Protein AF-A0A358XRI9-F1 (afdb_monomer)

Mean predicted aligned error: 10.98 Å

Radius of gyration: 22.02 Å; Cα contacts (8 Å, |Δi|>4): 178; chains: 1; bounding box: 51×22×68 Å

Nearest PDB structures (foldseek):
  7si6-assembly1_A  TM=4.994E-01  e=3.245E-07  Xenopus tropicalis
  7si3-assembly1_A  TM=4.977E-01  e=1.610E-06  Xenopus tropicalis
  6a71-assembly1_B  TM=9.413E-01  e=2.439E-03  Homo sapiens
  2qif-assembly1_A  TM=9.253E-01  e=1.611E-02  unclassified
  1cpz-assembly1_A  TM=9.318E-01  e=4.025E-02  Enterococcus hirae

Secondary structure (DSSP, 8-state):
---HHHHHHHHHHHHTSTTEEEEEEETTTTEEEEEE-TTT--HHHHHHHHHTTT-------HHHHHHHHHHHHHHHHHHHHHHHHHHHHHHHHHHHHHHH-TTSTTHHHHHHHHHHHIIIIITHHHHHHHHHHHHTT---HHHHHHHHHHHHHHHHHHHHH-HHHHHTTT------TT-

pLDDT: mean 84.56, std 8.66, range [55.12, 94.88]

Sequence (179 aa):
MTCASCAGSAESIVKYQPGVVNASVNFATGNLTVEYLPNMTDASTLQKAVQGVGYDLLIEDATKQQETLEAIHENKFRTLKNKTIWAIILSLPVVIIGMFFMDMPYADPIMWLFSTPVVIWLGRDFFVNAWKQAKHRSANMDTLVALSTGIAYLFSVFNMLFADFWHQRGLHAHVYFEA

Solvent-accessible surface area (backbone atoms only — not comparable to full-atom values): 9957 Å² total; per-residue (Å²): 120,93,46,70,67,57,34,54,48,55,26,50,58,52,46,72,37,72,43,40,78,46,49,47,54,42,64,91,80,54,47,74,51,72,44,62,41,77,92,65,39,51,73,72,57,53,34,50,58,44,42,65,59,71,44,88,68,86,90,64,60,78,76,59,41,54,61,51,48,53,55,50,50,52,52,51,49,53,53,50,52,53,49,52,53,52,41,51,65,41,45,49,60,31,44,50,36,66,74,76,38,70,89,43,90,66,40,65,66,52,30,50,63,41,35,49,53,41,54,62,61,70,37,35,67,32,46,55,47,22,51,36,27,52,77,70,76,46,83,54,70,40,35,52,52,36,50,54,46,47,50,37,43,53,49,19,53,47,22,70,77,44,34,65,70,32,47,78,71,78,38,83,53,70,67,39,60,69,103

Foldseek 3Di:
DPDPVLQVVLQVQLCPDPFWPHWHADPVVRDIDTDGDPVTDDPVRSQVSSVLLPDGDDDDDPVVCVVVVVVVVVVVVVVLVVLVVLLCVLLVVLVCCVPPVVPPPCNLVSLLVSLVCNCVPSLVVLVVNLVSQVVVVHDDPSVVVNVVLVVLSVLQVCCVVPVVVQVVVVHGSDHRSND

Structure (mmCIF, N/CA/C/O backbone):
data_AF-A0A358XRI9-F1
#
_entry.id   AF-A0A358XRI9-F1
#
loop_
_atom_site.group_PDB
_atom_site.id
_atom_site.type_symbol
_atom_site.label_atom_id
_atom_site.label_alt_id
_atom_site.label_comp_id
_atom_site.label_asym_id
_atom_site.label_entity_id
_atom_site.label_seq_id
_atom_site.pdbx_PDB_ins_code
_atom_site.Cartn_x
_atom_site.Cartn_y
_atom_site.Cartn_z
_atom_site.occupancy
_atom_site.B_iso_or_equiv
_atom_site.auth_seq_id
_atom_site.auth_comp_id
_atom_site.auth_asym_id
_atom_site.auth_atom_id
_atom_site.pdbx_PDB_model_num
ATOM 1 N N . MET A 1 1 ? -6.836 5.568 17.183 1.00 61.91 1 MET A N 1
ATOM 2 C CA . MET A 1 1 ? -7.545 6.027 15.964 1.00 61.91 1 MET A CA 1
ATOM 3 C C . MET A 1 1 ? -6.791 7.210 15.370 1.00 61.91 1 MET A C 1
ATOM 5 O O . MET A 1 1 ? -6.233 7.968 16.143 1.00 61.91 1 MET A O 1
ATOM 9 N N . THR A 1 2 ? -6.711 7.348 14.043 1.00 61.72 2 THR A N 1
ATOM 10 C CA . THR A 1 2 ? -5.805 8.315 13.373 1.00 61.72 2 THR A CA 1
ATOM 11 C C . THR A 1 2 ? -6.506 9.447 12.614 1.00 61.72 2 THR A C 1
ATOM 13 O O . THR A 1 2 ? -5.837 10.371 12.168 1.00 61.72 2 THR A O 1
ATOM 16 N N . CYS A 1 3 ? -7.835 9.418 12.459 1.00 69.50 3 CYS A N 1
ATOM 17 C CA . CYS A 1 3 ? -8.584 10.468 11.758 1.00 69.50 3 CYS A CA 1
ATOM 18 C C . CYS A 1 3 ? -10.005 10.628 12.322 1.00 69.50 3 CYS A C 1
ATOM 20 O O . CYS A 1 3 ? -10.604 9.648 12.772 1.00 69.50 3 CYS A O 1
ATOM 22 N N . ALA A 1 4 ? -10.563 11.842 12.261 1.00 69.50 4 ALA A N 1
ATOM 23 C CA . ALA A 1 4 ? -11.928 12.126 12.709 1.00 69.50 4 ALA A CA 1
ATOM 24 C C . ALA A 1 4 ? -12.978 11.337 11.901 1.00 69.50 4 ALA A C 1
ATOM 26 O O . ALA A 1 4 ? -13.974 10.875 12.451 1.00 69.50 4 ALA A O 1
ATOM 27 N N . SER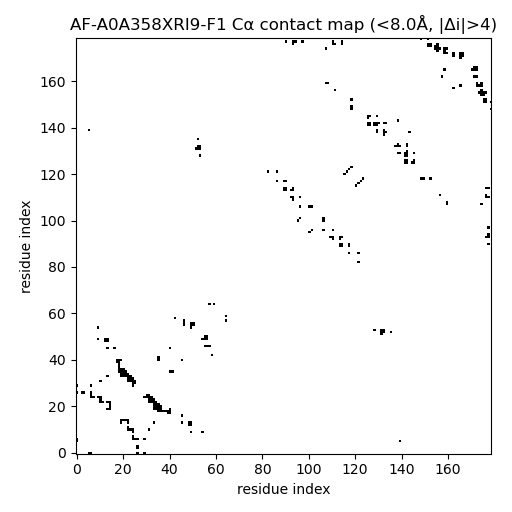 A 1 5 ? -12.718 11.093 10.611 1.00 71.38 5 SER A N 1
ATOM 28 C CA . SER A 1 5 ? -13.568 10.242 9.770 1.00 71.38 5 SER A CA 1
ATOM 29 C C . SER A 1 5 ? -13.510 8.765 10.177 1.00 71.38 5 SER A C 1
ATOM 31 O O . SER A 1 5 ? -14.528 8.075 10.140 1.00 71.38 5 SER A O 1
ATOM 33 N N . CYS A 1 6 ? -12.348 8.280 10.632 1.00 74.81 6 CYS A N 1
ATOM 34 C CA . CYS A 1 6 ? -12.198 6.933 11.188 1.00 74.81 6 CYS A CA 1
ATOM 35 C C . CYS A 1 6 ? -12.998 6.774 12.489 1.00 74.81 6 CYS A C 1
ATOM 37 O O . CYS A 1 6 ? -13.641 5.748 12.688 1.00 74.81 6 CYS A O 1
ATOM 39 N N . ALA A 1 7 ? -12.990 7.801 13.346 1.00 78.56 7 ALA A N 1
ATOM 40 C CA . ALA A 1 7 ? -13.789 7.833 14.569 1.00 78.56 7 ALA A CA 1
ATOM 41 C C . ALA A 1 7 ? -15.295 7.798 14.273 1.00 78.56 7 ALA A C 1
ATOM 43 O O . ALA A 1 7 ? -15.999 6.943 14.805 1.00 78.56 7 ALA A O 1
ATOM 44 N N . GLY A 1 8 ? -15.771 8.646 13.357 1.00 81.88 8 GLY A N 1
ATOM 45 C CA . GLY A 1 8 ? -17.179 8.635 12.944 1.00 81.88 8 GLY A CA 1
ATOM 46 C C . GLY A 1 8 ? -17.604 7.320 12.280 1.00 81.88 8 GLY A C 1
ATOM 47 O O . GLY A 1 8 ? -18.732 6.859 12.469 1.00 81.88 8 GLY A O 1
ATOM 48 N N . SER A 1 9 ? -16.692 6.670 11.548 1.00 81.00 9 SER A N 1
ATOM 49 C CA . SER A 1 9 ? -16.936 5.344 10.968 1.00 81.00 9 SER A CA 1
ATOM 50 C C . SER A 1 9 ? -17.129 4.295 12.064 1.00 81.00 9 SER A C 1
ATOM 52 O O . SER A 1 9 ? -18.135 3.588 12.050 1.00 81.00 9 SER A O 1
ATOM 54 N N . ALA A 1 10 ? -16.210 4.232 13.037 1.00 83.00 10 ALA A N 1
ATOM 55 C CA . ALA A 1 10 ? -16.286 3.308 14.169 1.00 83.00 10 ALA A CA 1
ATOM 56 C C . ALA A 1 10 ? -17.571 3.497 14.995 1.00 83.00 10 ALA A C 1
ATOM 58 O O . ALA A 1 10 ? -18.236 2.513 15.317 1.00 83.00 10 ALA A O 1
ATOM 59 N N . GLU A 1 11 ? -17.957 4.747 15.272 1.00 87.50 11 GLU A N 1
ATOM 60 C CA . GLU A 1 11 ? -19.208 5.073 15.967 1.00 87.50 11 GLU A CA 1
ATOM 61 C C . GLU A 1 11 ? -20.430 4.553 15.205 1.00 87.50 11 GLU A C 1
A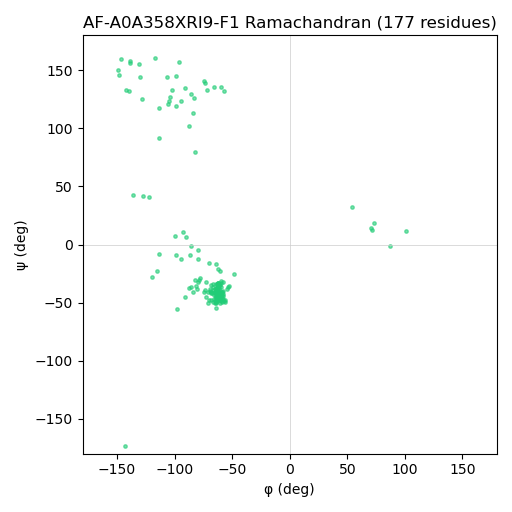TOM 63 O O . GLU A 1 11 ? -21.280 3.865 15.770 1.00 87.50 11 GLU A O 1
ATOM 68 N N . SER A 1 12 ? -20.489 4.828 13.900 1.00 86.12 12 SER A N 1
ATOM 69 C CA . SER A 1 12 ? -21.623 4.444 13.058 1.00 86.12 12 SER A CA 1
ATOM 70 C C . SER A 1 12 ? -21.815 2.927 13.029 1.00 86.12 12 SER A C 1
ATOM 72 O O . SER A 1 12 ? -22.929 2.447 13.208 1.00 86.12 12 SER A O 1
ATOM 74 N N . ILE A 1 13 ? -20.738 2.155 12.860 1.00 85.50 13 ILE A N 1
ATOM 75 C CA . ILE A 1 13 ? -20.792 0.683 12.790 1.00 85.50 13 ILE A CA 1
ATOM 76 C C . ILE A 1 13 ? -21.407 0.086 14.051 1.00 85.50 13 ILE A C 1
ATOM 78 O O . ILE A 1 13 ? -22.239 -0.816 13.980 1.00 85.50 13 ILE A O 1
ATOM 82 N N . VAL A 1 14 ? -20.982 0.595 15.203 1.00 87.62 14 VAL A N 1
ATOM 83 C CA . VAL A 1 14 ? -21.437 0.116 16.504 1.00 87.62 14 VAL A CA 1
ATOM 84 C C . VAL A 1 14 ? -22.882 0.536 16.733 1.00 87.62 14 VAL A C 1
ATOM 86 O O . VAL A 1 14 ? -23.690 -0.279 17.157 1.00 87.62 14 VAL A O 1
ATOM 89 N N . LYS A 1 15 ? -23.244 1.765 16.357 1.00 88.69 15 LYS A N 1
ATOM 90 C CA . LYS A 1 15 ? -24.616 2.273 16.453 1.00 88.69 15 LYS A CA 1
ATOM 91 C C . LYS A 1 15 ? -25.630 1.449 15.650 1.00 88.69 15 LYS A C 1
ATOM 93 O O . LYS A 1 15 ? -26.780 1.351 16.059 1.00 88.69 15 LYS A O 1
ATOM 98 N N . TYR A 1 16 ? -25.217 0.855 14.529 1.00 87.62 16 TYR A N 1
ATOM 99 C CA . TYR A 1 16 ? -26.079 -0.001 13.704 1.00 87.62 16 TYR A CA 1
ATOM 100 C C . TYR A 1 16 ? -26.127 -1.472 14.156 1.00 87.62 16 TYR A C 1
ATOM 102 O O . TYR A 1 16 ? -26.843 -2.261 13.536 1.00 87.62 16 TYR A O 1
ATOM 110 N N . GLN A 1 17 ? -25.403 -1.872 15.209 1.00 87.62 17 GLN A N 1
ATOM 111 C CA . GLN A 1 17 ? -25.506 -3.237 15.729 1.00 87.62 17 GLN A CA 1
ATOM 112 C C . GLN A 1 17 ? -26.810 -3.457 16.513 1.00 87.62 17 GLN A C 1
ATOM 114 O O . GLN A 1 17 ? -27.226 -2.584 17.282 1.00 87.62 17 GLN A O 1
ATOM 119 N N . PRO A 1 18 ? -27.458 -4.633 16.378 1.00 84.56 18 PRO A N 1
ATOM 120 C CA . PRO A 1 18 ? -28.646 -4.963 17.148 1.00 84.56 18 PRO A CA 1
ATOM 121 C C . PRO A 1 18 ? -28.364 -4.879 18.648 1.00 84.56 18 PRO A C 1
ATOM 123 O O . PRO A 1 18 ? -27.373 -5.418 19.138 1.00 84.56 18 PRO A O 1
ATOM 126 N N . GLY A 1 19 ? -29.254 -4.206 19.373 1.00 86.00 19 GLY A N 1
ATOM 127 C CA . GLY A 1 19 ? -29.154 -4.043 20.820 1.00 86.00 19 GLY A CA 1
ATOM 128 C C . GLY A 1 19 ? -28.320 -2.854 21.294 1.00 86.00 19 GLY A C 1
ATOM 129 O O . GLY A 1 19 ? -28.269 -2.642 22.501 1.00 86.00 19 GLY A O 1
ATOM 130 N N . VAL A 1 20 ? -27.722 -2.054 20.406 1.00 90.56 20 VAL A N 1
ATOM 131 C CA . VAL A 1 20 ? -27.053 -0.800 20.790 1.00 90.56 20 VAL A CA 1
ATOM 132 C C . VAL A 1 20 ? -28.078 0.331 20.910 1.00 90.56 20 VAL A C 1
ATOM 134 O O . VAL A 1 20 ? -28.853 0.584 19.992 1.00 90.56 20 VAL A O 1
ATOM 137 N N . VAL A 1 21 ? -28.091 1.000 22.064 1.00 87.62 21 VAL A N 1
ATOM 138 C CA . VAL A 1 21 ? -28.966 2.144 22.373 1.00 87.62 21 VAL A CA 1
ATOM 139 C C . VAL A 1 21 ? -28.271 3.446 22.000 1.00 87.62 21 VAL A C 1
ATOM 141 O O . VAL A 1 21 ? -28.864 4.320 21.368 1.00 87.62 21 VAL A O 1
ATOM 144 N N . ASN A 1 22 ? -26.995 3.561 22.364 1.00 88.00 22 ASN A N 1
ATOM 145 C CA . ASN A 1 22 ? -26.184 4.729 22.077 1.00 88.00 22 ASN A CA 1
ATOM 146 C C . ASN A 1 22 ? -24.720 4.326 21.879 1.00 88.00 22 ASN A C 1
ATOM 148 O O . ASN A 1 22 ? -24.223 3.404 22.521 1.00 88.00 22 ASN A O 1
ATOM 152 N N . ALA A 1 23 ? -24.021 5.025 20.995 1.00 89.44 23 ALA A N 1
ATOM 153 C CA . ALA A 1 23 ? -22.592 4.857 20.779 1.00 89.44 23 ALA A CA 1
ATOM 154 C C . ALA A 1 23 ? -21.991 6.234 20.512 1.00 89.44 23 ALA A C 1
ATOM 156 O O . ALA A 1 23 ? -22.544 6.995 19.722 1.00 89.44 23 ALA A O 1
ATOM 157 N N . SER A 1 24 ? -20.883 6.549 21.176 1.00 86.31 24 SER A N 1
ATOM 158 C CA . SER A 1 24 ? -20.170 7.815 21.019 1.00 86.31 24 SER A CA 1
ATOM 159 C C . SER A 1 24 ? -18.671 7.565 21.018 1.00 86.31 24 SER A C 1
ATOM 161 O O . SER A 1 24 ? -18.152 6.848 21.879 1.00 86.31 24 SER A O 1
ATOM 163 N N . VAL A 1 25 ? -17.971 8.148 20.046 1.00 86.12 25 VAL A N 1
ATOM 164 C CA . VAL A 1 25 ? -16.511 8.099 19.979 1.00 86.12 25 VAL A CA 1
ATOM 165 C C . VAL A 1 25 ? -15.919 9.438 20.385 1.00 86.12 25 VAL A C 1
ATOM 167 O O . VAL A 1 25 ? -16.139 10.465 19.746 1.00 86.12 25 VAL A O 1
ATOM 170 N N . ASN A 1 26 ? -15.045 9.412 21.386 1.00 83.31 26 ASN A N 1
ATOM 171 C CA . ASN A 1 26 ? -14.156 10.527 21.655 1.00 83.31 26 ASN A CA 1
ATOM 172 C C . ASN A 1 26 ? -12.878 10.371 20.820 1.00 83.31 26 ASN A C 1
ATOM 174 O O . ASN A 1 26 ? -11.980 9.597 21.154 1.00 83.31 26 ASN A O 1
ATOM 178 N N . PHE A 1 27 ? -12.789 11.125 19.722 1.00 78.12 27 PHE A N 1
ATOM 179 C CA . PHE A 1 27 ? -11.622 11.100 18.838 1.00 78.12 27 PHE A CA 1
ATOM 180 C C . PHE A 1 27 ? -10.321 11.511 19.548 1.00 78.12 27 PHE A C 1
ATOM 182 O O . PHE A 1 27 ? -9.273 10.943 19.249 1.00 78.12 27 PHE A O 1
ATOM 189 N N . ALA A 1 28 ? -10.385 12.455 20.493 1.00 75.44 28 ALA A N 1
ATOM 190 C CA . ALA A 1 28 ? -9.202 12.974 21.177 1.00 75.44 28 ALA A CA 1
ATOM 191 C C . ALA A 1 28 ? -8.570 11.937 22.114 1.00 75.44 28 ALA A C 1
ATOM 193 O O . ALA A 1 28 ? -7.349 11.842 22.184 1.00 75.44 28 ALA A O 1
ATOM 194 N N . THR A 1 29 ? -9.390 11.143 22.807 1.00 74.75 29 THR A N 1
ATOM 195 C CA . THR A 1 29 ? -8.904 10.085 23.709 1.00 74.75 29 THR A CA 1
ATOM 196 C C . THR A 1 29 ? -8.832 8.713 23.045 1.00 74.75 29 THR A C 1
ATOM 198 O O . THR A 1 29 ? -8.233 7.798 23.595 1.00 74.75 29 THR A O 1
ATOM 201 N N . GLY A 1 30 ? -9.423 8.550 21.858 1.00 75.81 30 GLY A N 1
ATOM 202 C CA . GLY A 1 30 ? -9.518 7.258 21.182 1.00 75.81 30 GLY A CA 1
ATOM 203 C C . GLY A 1 30 ? -10.502 6.285 21.839 1.00 75.81 30 GLY A C 1
ATOM 204 O O . GLY A 1 30 ? -10.506 5.114 21.465 1.00 75.81 30 GLY A O 1
ATOM 205 N N . ASN A 1 31 ? -11.337 6.757 22.770 1.00 82.31 31 ASN A N 1
ATOM 206 C CA . ASN A 1 31 ? -12.283 5.926 23.511 1.00 82.31 31 ASN A CA 1
ATOM 207 C C . ASN A 1 31 ? -13.641 5.865 22.806 1.00 82.31 31 ASN A C 1
ATOM 209 O O . ASN A 1 31 ? -14.192 6.890 22.403 1.00 82.31 31 ASN A O 1
ATOM 213 N N . LEU A 1 32 ? -14.192 4.656 22.702 1.00 84.62 32 LEU A N 1
ATOM 214 C CA . LEU A 1 32 ? -15.557 4.394 22.254 1.00 84.62 32 LEU A CA 1
ATOM 215 C C . LEU A 1 32 ? -16.400 4.018 23.478 1.00 84.62 32 LEU A C 1
ATOM 217 O O . LEU A 1 32 ? -16.112 3.025 24.145 1.00 84.62 32 LEU A O 1
ATOM 221 N N . THR A 1 33 ? -17.452 4.784 23.749 1.00 86.62 33 THR A N 1
ATOM 222 C CA . THR A 1 33 ? -18.437 4.481 24.792 1.00 86.62 33 THR A CA 1
ATOM 223 C C . THR A 1 33 ? -19.705 3.952 24.137 1.00 86.62 33 THR A C 1
ATOM 225 O O . THR A 1 33 ? -20.248 4.591 23.236 1.00 86.62 33 THR A O 1
ATOM 228 N N . VAL A 1 34 ? -20.167 2.780 24.579 1.00 87.81 34 VAL A N 1
ATOM 229 C CA . VAL A 1 34 ? -21.335 2.099 24.007 1.00 87.81 34 VAL A CA 1
ATOM 230 C C . VAL A 1 34 ? -22.312 1.738 25.111 1.00 87.81 34 VAL A C 1
ATOM 232 O O . VAL A 1 34 ? -21.956 1.041 26.058 1.00 87.81 34 VAL A O 1
ATOM 235 N N . GLU A 1 35 ? -23.553 2.173 24.950 1.00 87.12 35 GLU A N 1
ATOM 236 C CA . GLU A 1 35 ? -24.692 1.728 25.740 1.00 87.12 35 GLU A CA 1
ATOM 237 C C . GLU A 1 35 ? -25.446 0.674 24.937 1.00 87.12 35 GLU A C 1
ATOM 239 O O . GLU A 1 35 ? -25.924 0.938 23.830 1.00 87.12 35 GLU A O 1
ATOM 244 N N . TYR A 1 36 ? -25.545 -0.534 25.481 1.00 88.81 36 TYR A N 1
ATOM 245 C CA . TYR A 1 36 ? -26.192 -1.653 24.814 1.00 88.81 36 TYR A CA 1
ATOM 246 C C . TYR A 1 36 ? -27.038 -2.475 25.782 1.00 88.81 36 TYR A C 1
ATOM 248 O O . TYR A 1 36 ? -26.829 -2.471 26.994 1.00 88.81 36 TYR A O 1
ATOM 256 N N . LEU A 1 37 ? -28.017 -3.183 25.227 1.00 88.12 37 LEU A N 1
ATOM 257 C CA . LEU A 1 37 ? -28.894 -4.085 25.952 1.00 88.12 37 LEU A CA 1
ATOM 258 C C . LEU A 1 37 ? -28.204 -5.454 26.089 1.00 88.12 37 LEU A C 1
ATOM 260 O O . LEU A 1 37 ? -28.055 -6.149 25.077 1.00 88.12 37 LEU A O 1
ATOM 264 N N . PRO A 1 38 ? -27.835 -5.888 27.310 1.00 83.00 38 PRO A N 1
ATOM 265 C CA . PRO A 1 38 ? -27.067 -7.120 27.528 1.00 83.00 38 PRO A CA 1
ATOM 266 C C . PRO A 1 38 ? -27.817 -8.397 27.110 1.00 83.00 38 PRO A C 1
ATOM 268 O O . PRO A 1 38 ? -27.208 -9.438 26.900 1.00 83.00 38 PRO A O 1
ATOM 271 N N . ASN A 1 39 ? -29.141 -8.319 26.937 1.00 83.75 39 ASN A N 1
ATOM 272 C CA . ASN A 1 39 ? -29.965 -9.434 26.460 1.00 83.75 39 ASN A CA 1
ATOM 273 C C . ASN A 1 39 ? -29.919 -9.629 24.931 1.00 83.75 39 ASN A C 1
ATOM 275 O O . ASN A 1 39 ? -30.417 -10.639 24.444 1.00 83.75 39 ASN A O 1
ATOM 279 N N . MET A 1 40 ? -29.385 -8.665 24.169 1.00 81.38 40 MET A N 1
ATOM 280 C CA . MET A 1 40 ? -29.341 -8.709 22.698 1.00 81.38 40 MET A CA 1
ATOM 281 C C . MET A 1 40 ? -27.927 -8.671 22.116 1.00 81.38 40 MET A C 1
ATOM 283 O O . MET A 1 40 ? -27.721 -9.186 21.020 1.00 81.38 40 MET A O 1
ATOM 287 N N . THR A 1 41 ? -26.961 -8.070 22.812 1.00 83.94 41 THR A N 1
ATOM 288 C CA . THR A 1 41 ? -25.574 -7.990 22.346 1.00 83.94 41 THR A CA 1
ATOM 289 C C . THR A 1 41 ? -24.608 -8.035 23.523 1.00 83.94 41 THR A C 1
ATOM 291 O O . THR A 1 41 ? -24.985 -7.749 24.658 1.00 83.94 41 THR A O 1
ATOM 294 N N . ASP A 1 42 ? -23.360 -8.384 23.233 1.00 84.88 42 ASP A N 1
ATOM 295 C CA . ASP A 1 42 ? -22.275 -8.467 24.208 1.00 84.88 42 ASP A CA 1
ATOM 296 C C . ASP A 1 42 ? -21.038 -7.711 23.698 1.00 84.88 42 ASP A C 1
ATOM 298 O O . ASP A 1 42 ? -20.836 -7.562 22.486 1.00 84.88 42 ASP A O 1
ATOM 302 N N . ALA A 1 43 ? -20.179 -7.268 24.618 1.00 83.31 43 ALA A N 1
ATOM 303 C CA . ALA A 1 43 ? -18.948 -6.542 24.325 1.00 83.31 43 ALA A CA 1
ATOM 304 C C . ALA A 1 43 ? -18.048 -7.298 23.327 1.00 83.31 43 ALA A C 1
ATOM 306 O O . ALA A 1 43 ? -17.466 -6.690 22.427 1.00 83.31 43 ALA A O 1
ATOM 307 N N . SER A 1 44 ? -18.006 -8.632 23.408 1.00 82.19 44 SER A N 1
ATOM 308 C CA . SER A 1 44 ? -17.262 -9.484 22.468 1.00 82.19 44 SER A CA 1
ATOM 309 C C . SER A 1 44 ? -17.801 -9.421 21.027 1.00 82.19 44 SER A C 1
ATOM 311 O O . SER A 1 44 ? -17.042 -9.489 20.056 1.00 82.19 44 SER A O 1
ATOM 313 N N . THR A 1 45 ? -19.115 -9.253 20.864 1.00 84.56 45 THR A N 1
ATOM 314 C CA . THR A 1 45 ? -19.777 -9.156 19.553 1.00 84.56 45 THR A CA 1
ATOM 315 C C . THR A 1 45 ? -19.508 -7.796 18.920 1.00 84.56 45 THR A C 1
ATOM 317 O O . THR A 1 45 ? -19.185 -7.708 17.733 1.00 84.56 45 THR A O 1
ATOM 320 N N . LEU A 1 46 ? -19.544 -6.740 19.735 1.00 84.75 46 LEU A N 1
ATOM 321 C CA . LEU A 1 46 ? -19.192 -5.384 19.321 1.00 84.75 46 LEU A CA 1
ATOM 322 C C . LEU A 1 46 ? -17.711 -5.280 18.929 1.00 84.75 46 LEU A C 1
ATOM 324 O O . LEU A 1 46 ? -17.396 -4.698 17.891 1.00 84.75 46 LEU A O 1
ATOM 328 N N . GLN A 1 47 ? -16.807 -5.920 19.679 1.00 84.62 47 GLN A N 1
ATOM 329 C CA . GLN A 1 47 ? -15.387 -6.011 19.323 1.00 84.62 47 GLN A CA 1
ATOM 330 C C . GLN A 1 47 ? -15.193 -6.640 17.938 1.00 84.62 47 GLN A C 1
ATOM 332 O O . GLN A 1 47 ? -14.496 -6.072 17.097 1.00 84.62 47 GLN A O 1
ATOM 337 N N . LYS A 1 48 ? -15.851 -7.774 17.659 1.00 83.81 48 LYS A N 1
ATOM 338 C CA . LYS A 1 48 ? -15.779 -8.431 16.343 1.00 83.81 48 LYS A CA 1
ATOM 339 C C . LYS A 1 48 ? -16.322 -7.550 15.219 1.00 83.81 48 LYS A C 1
ATOM 341 O O . LYS A 1 48 ? -15.753 -7.544 14.127 1.00 83.81 48 LYS A O 1
ATOM 346 N N . ALA A 1 49 ? -17.396 -6.801 15.469 1.00 83.56 49 ALA A N 1
ATOM 347 C CA . ALA A 1 49 ? -17.958 -5.876 14.489 1.00 83.56 49 ALA A CA 1
ATOM 348 C C . ALA A 1 49 ? -16.956 -4.769 14.117 1.00 83.56 49 ALA A C 1
ATOM 350 O O . ALA A 1 49 ? -16.749 -4.492 12.935 1.00 83.56 49 ALA A O 1
ATOM 351 N N . VAL A 1 50 ? -16.278 -4.197 15.114 1.00 83.19 50 VAL A N 1
ATOM 352 C CA . VAL A 1 50 ? -15.252 -3.159 14.928 1.00 83.19 50 VAL A CA 1
ATOM 353 C C . VAL A 1 50 ? -13.995 -3.727 14.240 1.00 83.19 50 VAL A C 1
ATOM 355 O O . VAL A 1 50 ? -13.489 -3.132 13.282 1.00 83.19 50 VAL A O 1
ATOM 358 N N . GLN A 1 51 ? -13.564 -4.937 14.616 1.00 82.94 51 GLN A N 1
ATOM 359 C CA . GLN A 1 51 ? -12.470 -5.675 13.960 1.00 82.94 51 GLN A CA 1
ATOM 360 C C . GLN A 1 51 ? -12.762 -6.017 12.499 1.00 82.94 51 GLN A C 1
ATOM 362 O O . GLN A 1 51 ? -11.857 -5.983 11.660 1.00 82.94 51 GLN A O 1
ATOM 367 N N . GLY A 1 52 ? -14.028 -6.273 12.165 1.00 75.56 52 GLY A N 1
ATOM 368 C CA . GLY A 1 52 ? -14.477 -6.525 10.798 1.00 75.56 52 GLY A CA 1
ATOM 369 C C . GLY A 1 52 ? -14.229 -5.361 9.834 1.00 75.56 52 GLY A C 1
ATOM 370 O O . GLY A 1 52 ? -14.135 -5.590 8.627 1.00 75.56 52 GLY A O 1
ATOM 371 N N . VAL A 1 53 ? -14.087 -4.135 10.345 1.00 72.31 53 VAL A N 1
ATOM 372 C CA . VAL A 1 53 ? -13.782 -2.930 9.550 1.00 72.31 53 VAL A CA 1
ATOM 373 C C . VAL A 1 53 ? -12.290 -2.576 9.587 1.00 72.31 53 VAL A C 1
ATOM 375 O O . VAL A 1 53 ? -11.806 -1.787 8.786 1.00 72.31 53 VAL A O 1
ATOM 378 N N . GLY A 1 54 ? -11.511 -3.249 10.438 1.00 67.50 54 GLY A N 1
ATOM 379 C CA . GLY A 1 54 ? -10.063 -3.058 10.538 1.00 67.50 54 GLY A CA 1
ATOM 380 C C . GLY A 1 54 ? -9.617 -2.192 11.715 1.00 67.50 54 GLY A C 1
ATOM 381 O O . GLY A 1 54 ? -8.444 -1.833 11.777 1.00 67.50 54 GLY A O 1
ATOM 382 N N . TYR A 1 55 ? -10.512 -1.897 12.660 1.00 75.19 55 TYR A N 1
ATOM 383 C CA . TYR A 1 55 ? -10.162 -1.269 13.934 1.00 75.19 55 TYR A CA 1
ATOM 384 C C . TYR A 1 55 ? -10.053 -2.322 15.035 1.00 75.19 55 TYR A C 1
ATOM 386 O O . TYR A 1 55 ? -10.802 -3.288 15.042 1.00 75.19 55 TYR A O 1
ATOM 394 N N . ASP A 1 56 ? -9.140 -2.136 15.980 1.00 72.50 56 ASP A N 1
ATOM 395 C CA . ASP A 1 56 ? -9.016 -3.036 17.128 1.00 72.50 56 ASP A CA 1
ATOM 396 C C . ASP A 1 56 ? -9.648 -2.381 18.359 1.00 72.50 56 ASP A C 1
ATOM 398 O O . ASP A 1 56 ? -9.407 -1.198 18.613 1.00 72.50 56 ASP A O 1
ATOM 402 N N . LEU A 1 57 ? -10.480 -3.128 19.088 1.00 74.06 57 LEU A N 1
ATOM 403 C CA . LEU A 1 57 ? -11.169 -2.654 20.288 1.00 74.06 57 LEU A CA 1
ATOM 404 C C . LEU A 1 57 ? -10.622 -3.422 21.492 1.00 74.06 57 LEU A C 1
ATOM 406 O O . LEU A 1 57 ? -10.767 -4.642 21.559 1.00 74.06 57 LEU A O 1
ATOM 410 N N . LEU A 1 58 ? -9.996 -2.714 22.429 1.00 70.69 58 LEU A N 1
ATOM 411 C CA . LEU A 1 58 ? -9.467 -3.291 23.664 1.00 70.69 58 LEU A CA 1
ATOM 412 C C . LEU A 1 58 ? -10.501 -3.141 24.782 1.00 70.69 58 LEU A C 1
ATOM 414 O O . LEU A 1 58 ? -10.934 -2.029 25.076 1.00 70.69 58 LEU A O 1
ATOM 418 N N . ILE A 1 59 ? -10.885 -4.260 25.394 1.00 69.31 59 ILE A N 1
ATOM 419 C CA . ILE A 1 59 ? -11.827 -4.321 26.517 1.00 69.31 59 ILE A CA 1
ATOM 420 C C . ILE A 1 59 ? -11.024 -4.799 27.735 1.00 69.31 59 ILE A C 1
ATOM 422 O O . ILE A 1 59 ? -10.853 -6.000 27.918 1.00 69.31 59 ILE A O 1
ATOM 426 N N . GLU A 1 60 ? -10.470 -3.877 28.524 1.00 60.59 60 GLU A N 1
ATOM 427 C CA . GLU A 1 60 ? -9.678 -4.184 29.729 1.00 60.59 60 GLU A CA 1
ATOM 428 C C . GLU A 1 60 ? -10.027 -3.218 30.875 1.00 60.59 60 GLU A C 1
ATOM 430 O O . GLU A 1 60 ? -10.532 -2.124 30.631 1.00 60.59 60 GLU A O 1
ATOM 435 N N . ASP A 1 61 ? -9.763 -3.620 32.125 1.00 57.12 61 ASP A N 1
ATOM 436 C CA . ASP A 1 61 ? -9.920 -2.763 33.308 1.00 57.12 61 ASP A CA 1
ATOM 437 C C . ASP A 1 61 ? -8.920 -1.595 33.273 1.00 57.12 61 ASP A C 1
ATOM 439 O O . ASP A 1 61 ? -7.726 -1.797 33.031 1.00 57.12 61 ASP A O 1
ATOM 443 N N . ALA A 1 62 ? -9.401 -0.386 33.585 1.00 57.06 62 ALA A N 1
ATOM 444 C CA . ALA A 1 62 ? -8.726 0.904 33.378 1.00 57.06 62 ALA A CA 1
ATOM 445 C C . ALA A 1 62 ? -7.258 0.994 33.853 1.00 57.06 62 ALA A C 1
ATOM 447 O O . ALA A 1 62 ? -6.494 1.800 33.330 1.00 57.06 62 ALA A O 1
ATOM 448 N N . THR A 1 63 ? -6.840 0.186 34.832 1.00 55.12 63 THR A N 1
ATOM 449 C CA . THR A 1 63 ? -5.466 0.184 35.367 1.00 55.12 63 THR A CA 1
ATOM 450 C C . THR A 1 63 ? -4.509 -0.708 34.573 1.00 55.12 63 THR A C 1
ATOM 452 O O . THR A 1 63 ? -3.357 -0.336 34.388 1.00 55.12 63 THR A O 1
ATOM 455 N N . LYS A 1 64 ? -4.972 -1.861 34.064 1.00 57.62 64 LYS A N 1
ATOM 456 C CA . LYS A 1 64 ? -4.164 -2.718 33.173 1.00 57.62 64 LYS A CA 1
ATOM 457 C C . LYS A 1 64 ? -4.136 -2.172 31.752 1.00 57.62 64 LYS A C 1
ATOM 459 O O . LYS A 1 64 ? -3.126 -2.305 31.075 1.00 57.62 64 LYS A O 1
ATOM 464 N N . GLN A 1 65 ? -5.216 -1.503 31.358 1.00 60.91 65 GLN A N 1
ATOM 465 C CA . GLN A 1 65 ? -5.398 -0.921 30.036 1.00 60.91 65 GLN A CA 1
ATOM 466 C C . GLN A 1 65 ? -4.317 0.117 29.696 1.00 60.91 65 GLN A C 1
ATOM 468 O O . GLN A 1 65 ? -3.875 0.178 28.557 1.00 60.91 65 GLN A O 1
ATOM 473 N N . GLN A 1 66 ? -3.848 0.911 30.665 1.00 62.22 66 GLN A N 1
ATOM 474 C CA . GLN A 1 66 ? -2.827 1.935 30.416 1.00 62.22 66 GLN A CA 1
ATOM 475 C C . GLN A 1 66 ? -1.444 1.320 30.114 1.00 62.22 66 GLN A C 1
ATOM 477 O O . GLN A 1 66 ? -0.823 1.674 29.112 1.00 62.22 66 GLN A O 1
ATOM 482 N N . GLU A 1 67 ? -0.993 0.354 30.924 1.00 64.50 67 GLU A N 1
ATOM 483 C CA . GLU A 1 67 ? 0.291 -0.339 30.719 1.00 64.50 67 GLU A CA 1
ATOM 484 C C . GLU A 1 67 ? 0.282 -1.201 29.446 1.00 64.50 67 GLU A C 1
ATOM 486 O O . GLU A 1 67 ? 1.264 -1.229 28.697 1.00 64.50 67 GLU A O 1
ATOM 491 N N . THR A 1 68 ? -0.833 -1.881 29.154 1.00 70.31 68 THR A N 1
ATOM 492 C CA . THR A 1 68 ? -0.966 -2.683 27.929 1.00 70.31 68 THR A CA 1
ATOM 493 C C . THR A 1 68 ? -1.021 -1.800 26.684 1.00 70.31 68 THR A C 1
ATOM 495 O O . THR A 1 68 ? -0.374 -2.123 25.684 1.00 70.31 68 THR A O 1
ATOM 498 N N . LEU A 1 69 ? -1.718 -0.659 26.734 1.00 70.25 69 LEU A N 1
ATOM 499 C CA . LEU A 1 69 ? -1.757 0.314 25.641 1.00 70.25 69 LEU A CA 1
ATOM 500 C C . LEU A 1 69 ? -0.361 0.852 25.326 1.00 70.25 69 LEU A C 1
ATOM 502 O O . LEU A 1 69 ? 0.045 0.812 24.163 1.00 70.25 69 LEU A O 1
ATOM 506 N N . GLU A 1 70 ? 0.386 1.316 26.328 1.00 77.31 70 GLU A N 1
ATOM 507 C CA . GLU A 1 70 ? 1.735 1.863 26.135 1.00 77.31 70 GLU A CA 1
ATOM 508 C C . GLU A 1 70 ? 2.678 0.829 25.502 1.00 77.31 70 GLU A C 1
ATOM 510 O O . GLU A 1 70 ? 3.323 1.117 24.487 1.00 77.31 70 GLU A O 1
ATOM 515 N N . ALA A 1 71 ? 2.665 -0.413 25.996 1.00 79.75 71 ALA A N 1
ATOM 516 C CA . ALA A 1 71 ? 3.471 -1.498 25.439 1.00 79.75 71 ALA A CA 1
ATOM 517 C C . ALA A 1 71 ? 3.071 -1.865 23.994 1.00 79.75 71 ALA A C 1
ATOM 519 O O . ALA A 1 71 ? 3.925 -2.166 23.149 1.00 79.75 71 ALA A O 1
ATOM 520 N N . ILE A 1 72 ? 1.775 -1.839 23.663 1.00 78.31 72 ILE A N 1
ATOM 521 C CA . ILE A 1 72 ? 1.288 -2.080 22.295 1.00 78.31 72 ILE A CA 1
ATOM 522 C C . ILE A 1 72 ? 1.705 -0.934 21.367 1.00 78.31 72 ILE A C 1
ATOM 524 O O . ILE A 1 72 ? 2.125 -1.184 20.230 1.00 78.31 72 ILE A O 1
ATOM 528 N N . HIS A 1 73 ? 1.602 0.312 21.830 1.00 80.06 73 HIS A N 1
ATOM 529 C CA . HIS A 1 73 ? 2.002 1.494 21.074 1.00 80.06 73 HIS A CA 1
ATOM 530 C C . HIS A 1 73 ? 3.495 1.478 20.757 1.00 80.06 73 HIS A C 1
ATOM 532 O O . HIS A 1 73 ? 3.867 1.689 19.599 1.00 80.06 73 HIS A O 1
ATOM 538 N N . GLU A 1 74 ? 4.338 1.152 21.735 1.00 84.81 74 GLU A N 1
ATOM 539 C CA . GLU A 1 74 ? 5.784 1.073 21.542 1.00 84.81 74 GLU A CA 1
ATOM 540 C C . GLU A 1 74 ? 6.164 -0.026 20.539 1.00 84.81 74 GLU A C 1
ATOM 542 O O . GLU A 1 74 ? 6.938 0.208 19.603 1.00 84.81 74 GLU A O 1
ATOM 547 N N . ASN A 1 75 ? 5.554 -1.210 20.656 1.00 86.44 75 ASN A N 1
ATOM 548 C CA . ASN A 1 75 ? 5.799 -2.306 19.722 1.00 86.44 75 ASN A CA 1
ATOM 549 C C . ASN A 1 75 ? 5.354 -1.957 18.294 1.00 86.44 75 ASN A C 1
ATOM 551 O O . ASN A 1 75 ? 6.125 -2.155 17.350 1.00 86.44 75 ASN A O 1
ATOM 555 N N . LYS A 1 76 ? 4.153 -1.383 18.123 1.00 84.69 76 LYS A N 1
ATOM 556 C CA . LYS A 1 76 ? 3.662 -0.929 16.810 1.00 84.69 76 LYS A CA 1
ATOM 557 C C . LYS A 1 76 ? 4.574 0.135 16.216 1.00 84.69 76 LYS A C 1
ATOM 559 O O . LYS A 1 76 ? 4.905 0.050 15.034 1.00 84.69 76 LYS A O 1
ATOM 564 N N . PHE A 1 77 ? 5.016 1.094 17.027 1.00 87.38 77 PHE A N 1
ATOM 565 C CA . PHE A 1 77 ? 5.945 2.131 16.598 1.00 87.38 77 PHE A CA 1
ATOM 566 C C . PHE A 1 77 ? 7.267 1.531 16.118 1.00 87.38 77 PHE A C 1
ATOM 568 O O . PHE A 1 77 ? 7.742 1.878 15.039 1.00 87.38 77 PHE A O 1
ATOM 575 N N . ARG A 1 78 ? 7.837 0.575 16.861 1.00 89.44 78 ARG A N 1
ATOM 576 C CA . ARG A 1 78 ? 9.096 -0.079 16.488 1.00 89.44 78 ARG A CA 1
ATOM 577 C C . ARG A 1 78 ? 8.966 -0.880 15.193 1.00 89.44 78 ARG A C 1
ATOM 579 O O . ARG A 1 78 ? 9.844 -0.803 14.334 1.00 89.44 78 ARG A O 1
ATOM 586 N N . THR A 1 79 ? 7.865 -1.610 15.016 1.00 87.38 79 THR A N 1
ATOM 587 C CA . THR A 1 79 ? 7.589 -2.332 13.767 1.00 87.38 79 THR A CA 1
ATOM 588 C C . THR A 1 79 ? 7.423 -1.373 12.591 1.00 87.38 79 THR A C 1
ATOM 590 O O . THR A 1 79 ? 8.035 -1.605 11.549 1.00 87.38 79 THR A O 1
ATOM 593 N N . LEU A 1 80 ? 6.655 -0.288 12.748 1.00 87.06 80 LEU A N 1
ATOM 594 C CA . LEU A 1 80 ? 6.500 0.731 11.705 1.00 87.06 80 LEU A CA 1
ATOM 595 C C . LEU A 1 80 ? 7.839 1.379 11.365 1.00 87.06 80 LEU A C 1
ATOM 597 O O . LEU A 1 80 ? 8.188 1.454 10.196 1.00 87.06 80 LEU A O 1
ATOM 601 N N . LYS A 1 81 ? 8.623 1.767 12.374 1.00 91.31 81 LYS A N 1
ATOM 602 C CA . LYS A 1 81 ? 9.944 2.371 12.187 1.00 91.31 81 LYS A CA 1
ATOM 603 C C . LYS A 1 81 ? 10.853 1.470 11.354 1.00 91.31 81 LYS A C 1
ATOM 605 O O . LYS A 1 81 ? 11.449 1.936 10.388 1.00 91.31 81 LYS A O 1
ATOM 610 N N . ASN A 1 82 ? 10.914 0.179 11.678 1.00 91.38 82 ASN A N 1
ATOM 611 C CA . ASN A 1 82 ? 11.715 -0.773 10.911 1.00 91.38 82 ASN A CA 1
ATOM 612 C C . ASN A 1 82 ? 11.200 -0.924 9.474 1.00 91.38 82 ASN A C 1
ATOM 614 O O . ASN A 1 82 ? 12.003 -0.897 8.545 1.00 91.38 82 ASN A O 1
ATOM 618 N N . LYS A 1 83 ? 9.879 -1.038 9.271 1.00 90.56 83 LYS A N 1
ATOM 619 C CA . LYS A 1 83 ? 9.288 -1.105 7.924 1.00 90.56 83 LYS A CA 1
ATOM 620 C C . LYS A 1 83 ? 9.605 0.142 7.098 1.00 90.56 83 LYS A C 1
ATOM 622 O O . LYS A 1 83 ? 9.992 0.006 5.945 1.00 90.56 83 LYS A O 1
ATOM 627 N N . THR A 1 84 ? 9.494 1.332 7.687 1.00 91.31 84 THR A N 1
ATOM 628 C CA . THR A 1 84 ? 9.799 2.603 7.018 1.00 91.31 84 THR A CA 1
ATOM 629 C C . THR A 1 84 ? 11.271 2.694 6.632 1.00 91.31 84 THR A C 1
ATOM 631 O O . THR A 1 84 ? 11.578 3.094 5.515 1.00 91.31 84 THR A O 1
ATOM 634 N N . ILE A 1 85 ? 12.186 2.281 7.515 1.00 94.12 85 ILE A N 1
ATOM 635 C CA . ILE A 1 85 ? 13.623 2.265 7.206 1.00 94.12 85 ILE A CA 1
ATOM 636 C C . ILE A 1 85 ? 13.904 1.339 6.018 1.00 94.12 85 ILE A C 1
ATOM 638 O O . ILE A 1 85 ? 14.570 1.748 5.071 1.00 94.12 85 ILE A O 1
ATOM 642 N N . TRP A 1 86 ? 13.352 0.122 6.024 1.00 93.31 86 TRP A N 1
ATOM 643 C CA . TRP A 1 86 ? 13.503 -0.809 4.903 1.00 93.31 86 TRP A CA 1
ATOM 644 C C . TRP A 1 86 ? 12.868 -0.293 3.610 1.00 93.31 86 TRP A C 1
ATOM 646 O O . TRP A 1 86 ? 13.451 -0.471 2.544 1.00 93.31 86 TRP A O 1
ATOM 656 N N . ALA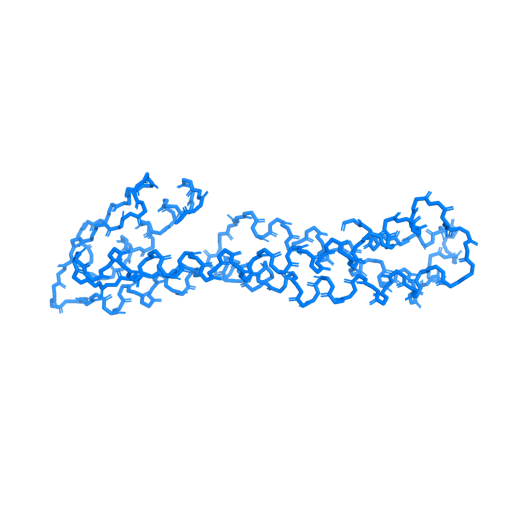 A 1 87 ? 11.718 0.380 3.698 1.00 92.00 87 ALA A N 1
ATOM 657 C CA . ALA A 1 87 ? 11.057 0.977 2.542 1.00 92.00 87 ALA A CA 1
ATOM 658 C C . ALA A 1 87 ? 11.939 2.051 1.902 1.00 92.00 87 ALA A C 1
ATOM 660 O O . ALA A 1 87 ? 12.164 1.995 0.700 1.00 92.00 87 ALA A O 1
ATOM 661 N N . ILE A 1 88 ? 12.508 2.955 2.708 1.00 93.44 88 ILE A N 1
ATOM 662 C CA . ILE A 1 88 ? 13.418 4.008 2.234 1.00 93.44 88 ILE A CA 1
ATOM 663 C C . ILE A 1 88 ? 14.668 3.402 1.590 1.00 93.44 88 ILE A C 1
ATOM 665 O O . ILE A 1 88 ? 15.081 3.835 0.519 1.00 93.44 88 ILE A O 1
ATOM 669 N N . ILE A 1 89 ? 15.272 2.393 2.226 1.00 94.81 89 ILE A N 1
ATOM 670 C CA . ILE A 1 89 ? 16.487 1.749 1.708 1.00 94.81 89 ILE A CA 1
ATOM 671 C C . ILE A 1 89 ? 16.231 1.104 0.341 1.00 94.81 89 ILE A C 1
ATOM 673 O O . ILE A 1 89 ? 17.080 1.200 -0.539 1.00 94.81 89 ILE A O 1
ATOM 677 N N . LEU A 1 90 ? 15.077 0.459 0.154 1.00 92.00 90 LEU A N 1
ATOM 678 C CA . LEU A 1 90 ? 14.729 -0.200 -1.106 1.00 92.00 90 LEU A CA 1
ATOM 679 C C . LEU A 1 90 ? 14.218 0.775 -2.175 1.00 92.00 90 LEU A C 1
ATOM 681 O O . LEU A 1 90 ? 14.466 0.545 -3.356 1.00 92.00 90 LEU A O 1
ATOM 685 N N . SER A 1 91 ? 13.540 1.860 -1.792 1.00 91.69 91 SER A N 1
ATOM 686 C CA . SER A 1 91 ? 13.020 2.853 -2.740 1.00 91.69 91 SER A CA 1
ATOM 687 C C . SER A 1 91 ? 14.103 3.801 -3.254 1.00 91.69 91 SER A C 1
ATOM 689 O O . SER A 1 91 ? 14.007 4.295 -4.372 1.00 91.69 91 SER A O 1
ATOM 691 N N . LEU A 1 92 ? 15.146 4.063 -2.463 1.00 92.88 92 LEU A N 1
ATOM 692 C CA . LEU A 1 92 ? 16.190 5.026 -2.813 1.00 92.88 92 LEU A CA 1
ATOM 693 C C . LEU A 1 92 ? 16.950 4.655 -4.105 1.00 92.88 92 LEU A C 1
ATOM 695 O O . LEU A 1 92 ? 17.080 5.527 -4.964 1.00 92.88 92 LEU A O 1
ATOM 699 N N . PRO A 1 93 ? 17.373 3.395 -4.330 1.00 90.31 93 PRO A N 1
ATOM 700 C CA . PRO A 1 93 ? 17.913 2.971 -5.620 1.00 90.31 93 PRO A CA 1
ATOM 701 C C . PRO A 1 93 ? 16.934 3.163 -6.783 1.00 90.31 93 PRO A C 1
ATOM 703 O O . PRO A 1 93 ? 17.350 3.619 -7.843 1.00 90.31 93 PRO A O 1
ATOM 706 N N . VAL A 1 94 ? 15.644 2.862 -6.588 1.00 90.69 94 VAL A N 1
ATOM 707 C CA . VAL A 1 94 ? 14.612 2.999 -7.634 1.00 90.69 94 VAL A CA 1
ATOM 708 C C . VAL A 1 94 ? 14.479 4.457 -8.068 1.00 90.69 94 VAL A C 1
ATOM 710 O O . VAL A 1 94 ? 14.530 4.744 -9.259 1.00 90.69 94 VAL A O 1
ATOM 713 N N . VAL A 1 95 ? 14.411 5.386 -7.110 1.00 91.25 95 VAL A N 1
ATOM 714 C CA . VAL A 1 95 ? 14.335 6.830 -7.389 1.00 91.25 95 VAL A CA 1
ATOM 715 C C . VAL A 1 95 ? 15.593 7.327 -8.103 1.00 91.25 95 VAL A C 1
ATOM 717 O O . VAL A 1 95 ? 15.498 8.087 -9.063 1.00 91.25 95 VAL A O 1
ATOM 720 N N . ILE A 1 96 ? 16.782 6.891 -7.674 1.00 91.00 96 ILE A N 1
ATOM 721 C CA . ILE A 1 96 ? 18.041 7.294 -8.318 1.00 91.00 96 ILE A CA 1
ATOM 722 C C . ILE A 1 96 ? 18.093 6.806 -9.769 1.00 91.00 96 ILE A C 1
ATOM 724 O O . ILE A 1 96 ? 18.482 7.570 -10.652 1.00 91.00 96 ILE A O 1
ATOM 728 N N . ILE A 1 97 ? 17.692 5.558 -10.021 1.00 88.69 97 ILE A N 1
ATOM 729 C CA . ILE A 1 97 ? 17.669 4.995 -11.374 1.00 88.69 97 ILE A CA 1
ATOM 730 C C . ILE A 1 97 ? 16.653 5.748 -12.237 1.00 88.69 97 ILE A C 1
ATOM 732 O O . ILE A 1 97 ? 17.018 6.216 -13.313 1.00 88.69 97 ILE A O 1
ATOM 736 N N . GLY A 1 98 ? 15.432 5.953 -11.734 1.00 85.44 98 GLY A N 1
ATOM 737 C CA . GLY A 1 98 ? 14.377 6.672 -12.451 1.00 85.44 98 GLY A CA 1
ATOM 738 C C . GLY A 1 98 ? 14.731 8.127 -12.775 1.00 85.44 98 GLY A C 1
ATOM 739 O O . GLY A 1 98 ? 14.359 8.623 -13.832 1.00 85.44 98 GLY A O 1
ATOM 740 N N . MET A 1 99 ? 15.493 8.817 -11.917 1.00 86.62 99 MET A N 1
ATOM 741 C CA . MET A 1 99 ? 15.864 10.223 -12.142 1.00 86.62 99 MET A CA 1
ATOM 742 C C . MET A 1 99 ? 17.133 10.419 -12.982 1.00 86.62 99 MET A C 1
ATOM 744 O O . MET A 1 99 ? 17.197 11.375 -13.753 1.00 86.62 99 MET A O 1
ATOM 748 N N . PHE A 1 100 ? 18.157 9.574 -12.819 1.00 85.88 100 PHE A N 1
ATOM 749 C CA . PHE A 1 100 ? 19.490 9.813 -13.400 1.00 85.88 100 PHE A CA 1
ATOM 750 C C . PHE A 1 100 ? 19.917 8.791 -14.457 1.00 85.88 100 PHE A C 1
ATOM 752 O O . PHE A 1 100 ? 20.781 9.102 -15.275 1.00 85.88 100 PHE A O 1
ATOM 759 N N . PHE A 1 101 ? 19.344 7.586 -14.456 1.00 83.31 101 PHE A N 1
ATOM 760 C CA . PHE A 1 101 ? 19.799 6.459 -15.280 1.00 83.31 101 PHE A CA 1
ATOM 761 C C . PHE A 1 101 ? 18.660 5.842 -16.107 1.00 83.31 101 PHE A C 1
ATOM 763 O O . PHE A 1 101 ? 18.578 4.623 -16.241 1.00 83.31 101 PHE A O 1
ATOM 770 N N . MET A 1 102 ? 17.800 6.685 -16.686 1.00 72.94 102 MET A N 1
ATOM 771 C CA . MET A 1 102 ? 16.633 6.254 -17.473 1.00 72.94 102 MET A CA 1
ATOM 772 C C . MET A 1 102 ? 17.003 5.454 -18.736 1.00 72.94 102 MET A C 1
ATOM 774 O O . MET A 1 102 ? 16.318 4.497 -19.070 1.00 72.94 102 MET A O 1
ATOM 778 N N . ASP A 1 103 ? 18.108 5.799 -19.406 1.00 76.81 103 ASP A N 1
ATOM 779 C CA . ASP A 1 103 ? 18.549 5.141 -20.651 1.00 76.81 103 ASP A CA 1
ATOM 780 C C . ASP A 1 103 ? 19.488 3.941 -20.416 1.00 76.81 103 ASP A C 1
ATOM 782 O O . ASP A 1 103 ? 20.078 3.395 -21.354 1.00 76.81 103 ASP A O 1
ATOM 786 N N . MET A 1 104 ? 19.695 3.537 -19.158 1.00 80.19 104 MET A N 1
ATOM 787 C CA . MET A 1 104 ? 20.600 2.435 -18.843 1.00 80.19 104 MET A CA 1
ATOM 788 C C . MET A 1 104 ? 19.983 1.090 -19.271 1.00 80.19 104 MET A C 1
ATOM 790 O O . MET A 1 104 ? 18.838 0.794 -18.915 1.00 80.19 104 MET A O 1
ATOM 794 N N . PRO A 1 105 ? 20.732 0.209 -19.966 1.00 78.06 105 PRO A N 1
ATOM 795 C CA . PRO A 1 105 ? 20.251 -1.138 -20.245 1.00 78.06 105 PRO A CA 1
ATOM 796 C C . PRO A 1 105 ? 19.969 -1.868 -18.925 1.00 78.06 105 PRO A C 1
ATOM 798 O O . PRO A 1 105 ? 20.780 -1.825 -18.000 1.00 78.06 105 PRO A O 1
ATOM 801 N N . TYR A 1 106 ? 18.826 -2.554 -18.857 1.00 83.56 106 TYR A N 1
ATOM 802 C CA . TYR A 1 106 ? 18.324 -3.260 -17.670 1.00 83.56 106 TYR A CA 1
ATOM 803 C C . TYR A 1 106 ? 17.839 -2.375 -16.504 1.00 83.56 106 TYR A C 1
ATOM 805 O O . TYR A 1 106 ? 17.605 -2.911 -15.419 1.00 83.56 106 TYR A O 1
ATOM 813 N N . ALA A 1 107 ? 17.618 -1.070 -16.703 1.00 85.00 107 ALA A N 1
ATOM 814 C CA . ALA A 1 107 ? 17.019 -0.210 -15.677 1.00 85.00 107 ALA A CA 1
ATOM 815 C C . ALA A 1 107 ? 15.644 -0.732 -15.208 1.00 85.00 107 ALA A C 1
ATOM 817 O O . ALA A 1 107 ? 15.444 -0.922 -14.006 1.00 85.00 107 ALA A O 1
ATOM 818 N N . ASP A 1 108 ? 14.733 -1.055 -16.134 1.00 86.69 108 ASP A N 1
ATOM 819 C CA . ASP A 1 108 ? 13.359 -1.458 -15.784 1.00 86.69 108 ASP A CA 1
ATOM 820 C C . ASP A 1 108 ? 13.288 -2.760 -14.970 1.00 86.69 108 ASP A C 1
ATOM 822 O O . ASP A 1 108 ? 12.637 -2.762 -13.922 1.00 86.69 108 ASP A O 1
ATOM 826 N N . PRO A 1 109 ? 13.987 -3.856 -15.346 1.00 89.62 109 PRO A N 1
ATOM 827 C CA . PRO A 1 109 ? 14.007 -5.073 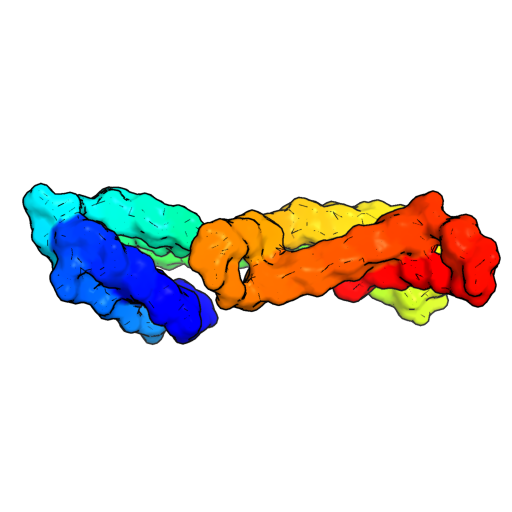-14.535 1.00 89.62 109 PRO A CA 1
ATOM 828 C C . PRO A 1 109 ? 14.602 -4.867 -13.138 1.00 89.62 109 PRO A C 1
ATOM 830 O O . PRO A 1 109 ? 14.144 -5.490 -12.179 1.00 89.62 109 PRO A O 1
ATOM 833 N N . ILE A 1 110 ? 15.609 -3.995 -13.002 1.00 90.25 110 ILE A N 1
ATOM 834 C CA . ILE A 1 110 ? 16.204 -3.666 -11.700 1.00 90.25 110 ILE A CA 1
ATOM 835 C C . ILE A 1 110 ? 15.192 -2.887 -10.854 1.00 90.25 110 ILE A C 1
ATOM 837 O O . ILE A 1 110 ? 14.946 -3.253 -9.705 1.00 90.25 110 ILE A O 1
ATOM 841 N N . MET A 1 111 ? 14.550 -1.859 -11.413 1.00 90.12 111 MET A N 1
ATOM 842 C CA . MET A 1 111 ? 13.514 -1.096 -10.709 1.00 90.12 111 MET A CA 1
ATOM 843 C C . MET A 1 111 ? 12.336 -1.981 -10.294 1.00 90.12 111 MET A C 1
ATOM 845 O O . MET A 1 111 ? 11.852 -1.879 -9.164 1.00 90.12 111 MET A O 1
ATOM 849 N N . TRP A 1 112 ? 11.911 -2.905 -11.155 1.00 92.69 112 TRP A N 1
ATOM 850 C CA . TRP A 1 112 ? 10.890 -3.895 -10.824 1.00 92.69 112 TRP A CA 1
ATOM 851 C C . TRP A 1 112 ? 11.314 -4.792 -9.652 1.00 92.69 112 TRP A C 1
ATOM 853 O O . TRP A 1 112 ? 10.536 -4.995 -8.715 1.00 92.69 112 TRP A O 1
ATOM 863 N N . LEU A 1 113 ? 12.559 -5.279 -9.644 1.00 93.25 113 LEU A N 1
ATOM 864 C CA . LEU A 1 113 ? 13.089 -6.123 -8.569 1.00 93.25 113 LEU A CA 1
ATOM 865 C C . LEU A 1 113 ? 13.059 -5.422 -7.201 1.00 93.25 113 LEU A C 1
ATOM 867 O O . LEU A 1 113 ? 12.705 -6.050 -6.204 1.00 93.25 113 LEU A O 1
ATOM 871 N N . PHE A 1 114 ? 13.407 -4.135 -7.147 1.00 92.31 114 PHE A N 1
ATOM 872 C CA . PHE A 1 114 ? 13.440 -3.365 -5.899 1.00 92.31 114 PHE A CA 1
ATOM 873 C C . PHE A 1 114 ? 12.063 -2.838 -5.468 1.00 92.31 114 PHE A C 1
ATOM 875 O O . PHE A 1 114 ? 11.765 -2.824 -4.273 1.00 92.31 114 PHE A O 1
ATOM 882 N N . SER A 1 115 ? 11.199 -2.450 -6.409 1.00 93.25 115 SER A N 1
ATOM 883 C CA . SER A 1 115 ? 9.845 -1.951 -6.111 1.00 93.25 115 SER A CA 1
ATOM 884 C C . SER A 1 115 ? 8.889 -3.059 -5.661 1.00 93.25 115 SER A C 1
ATOM 886 O O . SER A 1 115 ? 8.032 -2.833 -4.806 1.00 93.25 115 SER A O 1
ATOM 888 N N . THR A 1 116 ? 9.054 -4.285 -6.166 1.00 93.69 116 THR A N 1
ATOM 889 C CA . THR A 1 116 ? 8.140 -5.402 -5.874 1.00 93.69 116 THR A CA 1
ATOM 890 C C . THR A 1 116 ? 8.040 -5.726 -4.372 1.00 93.69 116 THR A C 1
ATOM 892 O O . THR A 1 116 ? 6.921 -5.777 -3.853 1.00 93.69 116 THR A O 1
ATOM 895 N N . PRO A 1 117 ? 9.147 -5.884 -3.614 1.00 93.69 117 PRO A N 1
ATOM 896 C CA . PRO A 1 117 ? 9.079 -6.062 -2.163 1.00 93.69 117 PRO A CA 1
ATOM 897 C C . PRO A 1 117 ? 8.481 -4.853 -1.432 1.00 93.69 117 PRO A C 1
ATOM 899 O O . PRO A 1 117 ? 7.789 -5.024 -0.427 1.00 93.69 117 PRO A O 1
ATOM 902 N N . VAL A 1 118 ? 8.715 -3.635 -1.926 1.00 93.00 118 VAL A N 1
ATOM 903 C CA . VAL A 1 118 ? 8.176 -2.415 -1.309 1.00 93.00 118 VAL A CA 1
ATOM 904 C C . VAL A 1 118 ? 6.652 -2.409 -1.397 1.00 93.00 118 VAL A C 1
ATOM 906 O O . VAL A 1 118 ? 5.984 -2.276 -0.372 1.00 93.00 118 VAL A O 1
ATOM 909 N N . VAL A 1 119 ? 6.093 -2.642 -2.586 1.00 92.75 119 VAL A N 1
ATOM 910 C CA . VAL A 1 119 ? 4.639 -2.621 -2.805 1.00 92.75 119 VAL A CA 1
ATOM 911 C C . VAL A 1 119 ? 3.961 -3.834 -2.161 1.00 92.75 119 VAL A C 1
ATOM 913 O O . VAL A 1 119 ? 3.012 -3.676 -1.392 1.00 92.75 119 VAL A O 1
ATOM 916 N N . ILE A 1 120 ? 4.457 -5.048 -2.424 1.00 92.50 120 ILE A N 1
ATOM 917 C CA . ILE A 1 120 ? 3.765 -6.288 -2.036 1.00 92.50 120 ILE A CA 1
ATOM 918 C C . ILE A 1 120 ? 3.990 -6.642 -0.564 1.00 92.50 120 ILE A C 1
ATOM 920 O O . ILE A 1 120 ? 3.068 -7.131 0.089 1.00 92.50 120 ILE A O 1
ATOM 924 N N . TRP A 1 121 ? 5.192 -6.427 -0.016 1.00 91.25 121 TRP A N 1
ATOM 925 C CA . TRP A 1 121 ? 5.505 -6.849 1.353 1.00 91.25 121 TRP A CA 1
ATOM 926 C C . TRP A 1 121 ? 5.367 -5.713 2.364 1.00 91.25 121 TRP A C 1
ATOM 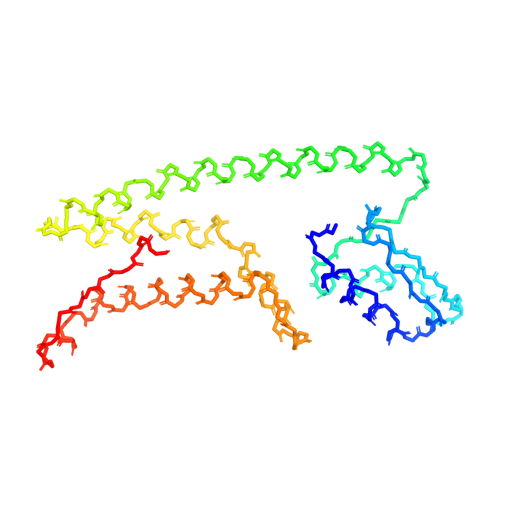928 O O . TRP A 1 121 ? 4.620 -5.851 3.338 1.00 91.25 121 TRP A O 1
ATOM 938 N N . LEU A 1 122 ? 6.060 -4.593 2.146 1.00 90.88 122 LEU A N 1
ATOM 939 C CA . LEU A 1 122 ? 6.029 -3.465 3.082 1.00 90.88 122 LEU A CA 1
ATOM 940 C C . LEU A 1 122 ? 4.692 -2.714 3.009 1.00 90.88 122 LEU A C 1
ATOM 942 O O . LEU A 1 122 ? 4.136 -2.368 4.052 1.00 90.88 122 LEU A O 1
ATOM 946 N N . GLY A 1 123 ? 4.139 -2.554 1.804 1.00 89.94 123 GLY A N 1
ATOM 947 C CA . GLY A 1 123 ? 2.856 -1.899 1.541 1.00 89.94 123 GLY A CA 1
ATOM 948 C C . GLY A 1 123 ? 1.609 -2.755 1.788 1.00 89.94 123 GLY A C 1
ATOM 949 O O . GLY A 1 123 ? 0.496 -2.235 1.720 1.00 89.94 123 GLY A O 1
ATOM 950 N N . ARG A 1 124 ? 1.753 -4.047 2.122 1.00 92.38 124 ARG A N 1
ATOM 951 C CA . ARG A 1 124 ? 0.628 -5.002 2.223 1.00 92.38 124 ARG A CA 1
ATOM 952 C C . ARG A 1 124 ? -0.519 -4.530 3.120 1.00 92.38 124 ARG A C 1
ATOM 954 O O . ARG A 1 124 ? -1.679 -4.832 2.853 1.00 92.38 124 ARG A O 1
ATOM 961 N N . ASP A 1 125 ? -0.189 -3.821 4.200 1.00 90.06 125 ASP A N 1
ATOM 962 C CA . ASP A 1 125 ? -1.161 -3.424 5.215 1.00 90.06 125 ASP A CA 1
ATOM 963 C C . ASP A 1 125 ? -2.166 -2.417 4.619 1.00 90.06 125 ASP A C 1
ATOM 965 O O . ASP A 1 125 ? -3.360 -2.505 4.910 1.00 90.06 125 ASP A O 1
ATOM 969 N N . PHE A 1 126 ? -1.719 -1.551 3.696 1.00 92.19 126 PHE A N 1
ATOM 970 C CA . PHE A 1 126 ? -2.585 -0.625 2.959 1.00 92.19 126 PHE A CA 1
ATOM 971 C C . PHE A 1 126 ? -3.579 -1.371 2.067 1.00 92.19 126 PHE A C 1
ATOM 973 O O . PHE A 1 126 ? -4.773 -1.090 2.120 1.00 92.19 126 PHE A O 1
ATOM 980 N N . PHE A 1 127 ? -3.124 -2.371 1.304 1.00 93.00 127 PHE A N 1
ATOM 981 C CA . PHE A 1 127 ? -3.998 -3.166 0.432 1.00 93.00 127 PHE A CA 1
ATOM 982 C C . PHE A 1 127 ? -5.032 -3.974 1.227 1.00 93.00 127 PHE A C 1
ATOM 984 O O . PHE A 1 127 ? -6.207 -4.017 0.860 1.00 93.00 127 PHE A O 1
ATOM 991 N N . VAL A 1 128 ? -4.623 -4.582 2.345 1.00 92.25 128 VAL A N 1
ATOM 992 C CA . VAL A 1 128 ? -5.534 -5.342 3.216 1.00 92.25 128 VAL A CA 1
ATOM 993 C C . VAL A 1 128 ? -6.601 -4.430 3.820 1.00 92.25 128 VAL A C 1
ATOM 995 O O . VAL A 1 128 ? -7.783 -4.781 3.814 1.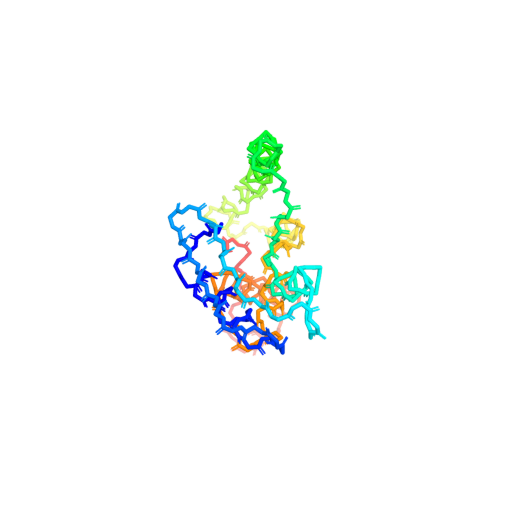00 92.25 128 VAL A O 1
ATOM 998 N N . ASN A 1 129 ? -6.213 -3.259 4.329 1.00 87.50 129 ASN A N 1
ATOM 999 C CA . ASN A 1 129 ? -7.164 -2.302 4.889 1.00 87.50 129 ASN A CA 1
ATOM 1000 C C . ASN A 1 129 ? -8.075 -1.716 3.810 1.00 87.50 129 ASN A C 1
ATOM 1002 O O . ASN A 1 129 ? -9.284 -1.635 4.017 1.00 87.50 129 ASN A O 1
ATOM 1006 N N . ALA A 1 130 ? -7.533 -1.389 2.637 1.00 91.44 130 ALA A N 1
ATOM 1007 C CA . ALA A 1 130 ? -8.313 -0.912 1.504 1.00 91.44 130 ALA A CA 1
ATOM 1008 C C . ALA A 1 130 ? -9.396 -1.920 1.092 1.00 91.44 130 ALA A C 1
ATOM 1010 O O . ALA A 1 130 ? -10.547 -1.542 0.881 1.00 91.44 130 ALA A O 1
ATOM 1011 N N . TRP A 1 131 ? -9.062 -3.214 1.053 1.00 91.06 131 TRP A N 1
ATOM 1012 C CA . TRP A 1 131 ? -10.026 -4.274 0.757 1.00 91.06 131 TRP A CA 1
ATOM 1013 C C . TRP A 1 131 ? -11.131 -4.384 1.815 1.00 91.06 131 TRP A C 1
ATOM 1015 O O . TRP A 1 131 ? -12.308 -4.533 1.478 1.00 91.06 131 TRP A O 1
ATOM 1025 N N . LYS A 1 132 ? -10.777 -4.270 3.103 1.00 86.75 132 LYS A N 1
ATOM 1026 C CA . LYS A 1 132 ? -11.765 -4.235 4.194 1.00 86.75 132 LYS A CA 1
ATOM 1027 C C . LYS A 1 132 ? -12.725 -3.056 4.029 1.00 86.75 132 LYS A C 1
ATOM 1029 O O . LYS A 1 132 ? -13.933 -3.259 4.098 1.00 86.75 132 LYS A O 1
ATOM 1034 N N . GLN A 1 133 ? -12.210 -1.862 3.742 1.00 85.56 133 GLN A N 1
ATOM 1035 C CA . GLN A 1 133 ? -13.023 -0.658 3.532 1.00 85.56 133 GLN A CA 1
ATOM 1036 C C . GLN A 1 133 ? -13.943 -0.793 2.312 1.00 85.56 133 GLN A C 1
ATOM 1038 O O . GLN A 1 133 ? -15.142 -0.527 2.405 1.00 85.56 133 GLN A O 1
ATOM 1043 N N . ALA A 1 134 ? -13.421 -1.323 1.202 1.00 90.19 134 ALA A N 1
ATOM 1044 C CA . ALA A 1 134 ? -14.204 -1.579 -0.004 1.00 90.19 134 ALA A CA 1
ATOM 1045 C C . ALA A 1 134 ? -15.379 -2.536 0.260 1.00 90.19 134 ALA A C 1
ATOM 1047 O O . ALA A 1 134 ? -16.496 -2.286 -0.199 1.00 90.19 134 ALA A O 1
ATOM 1048 N N . LYS A 1 135 ? -15.170 -3.593 1.062 1.00 88.25 135 LYS A N 1
ATOM 1049 C CA . LYS A 1 135 ? -16.239 -4.524 1.469 1.00 88.25 135 LYS A CA 1
ATOM 1050 C C . LYS A 1 135 ? -17.374 -3.822 2.226 1.00 88.25 135 LYS A C 1
ATOM 1052 O O . LYS A 1 135 ? -18.531 -4.208 2.076 1.00 88.25 135 LYS A O 1
ATOM 1057 N N . HIS A 1 136 ? -17.054 -2.780 2.990 1.00 82.69 136 HIS A N 1
ATOM 1058 C CA . HIS A 1 136 ? -18.020 -1.965 3.736 1.00 82.69 136 HIS A CA 1
ATOM 1059 C C . HIS A 1 136 ? -18.514 -0.736 2.963 1.00 82.69 136 HIS A C 1
ATOM 1061 O O . HIS A 1 136 ? -19.191 0.111 3.539 1.00 82.69 136 HIS A O 1
ATOM 1067 N N . ARG A 1 137 ? -18.213 -0.638 1.658 1.00 86.69 137 ARG A N 1
ATOM 1068 C CA . ARG A 1 137 ? -18.580 0.496 0.787 1.00 86.69 137 ARG A CA 1
ATOM 1069 C C . ARG A 1 137 ? -18.114 1.853 1.330 1.00 86.69 137 ARG A C 1
ATOM 1071 O O . ARG A 1 137 ? -18.770 2.869 1.110 1.00 86.69 137 ARG A O 1
ATOM 1078 N N . SER A 1 138 ? -16.983 1.870 2.027 1.00 81.00 138 SER A N 1
ATOM 1079 C CA . SER A 1 138 ? -16.344 3.082 2.533 1.00 81.00 138 SER A CA 1
ATOM 1080 C C . SER A 1 138 ? -14.966 3.272 1.894 1.00 81.00 138 SER A C 1
ATOM 1082 O O . SER A 1 138 ? -14.382 2.340 1.339 1.00 81.00 138 SER A O 1
ATOM 1084 N N . ALA A 1 139 ? -14.449 4.498 1.951 1.00 86.69 139 ALA A N 1
ATOM 1085 C CA . ALA A 1 139 ? -13.123 4.852 1.455 1.00 86.69 139 ALA A CA 1
ATOM 1086 C C . ALA A 1 139 ? -12.354 5.638 2.524 1.00 86.69 139 ALA A C 1
ATOM 1088 O O . ALA A 1 139 ? -12.935 6.411 3.286 1.00 86.69 139 ALA A O 1
ATOM 1089 N N . ASN A 1 140 ? -11.044 5.419 2.599 1.00 85.56 140 ASN A N 1
ATOM 1090 C CA . ASN A 1 140 ? -10.128 6.106 3.510 1.00 85.56 140 ASN A CA 1
ATOM 1091 C C . ASN A 1 140 ? -8.759 6.374 2.844 1.00 85.56 140 ASN A C 1
ATOM 1093 O O . ASN A 1 140 ? -8.562 6.123 1.655 1.00 85.56 140 ASN A O 1
ATOM 1097 N N . MET A 1 141 ? -7.789 6.875 3.614 1.00 90.19 141 MET A N 1
ATOM 1098 C CA . MET A 1 141 ? -6.431 7.127 3.115 1.00 90.19 141 MET A CA 1
ATOM 1099 C C . MET A 1 141 ? -5.765 5.857 2.559 1.00 90.19 141 MET A C 1
ATOM 1101 O O . MET A 1 141 ? -5.158 5.913 1.494 1.00 90.19 141 MET A O 1
ATOM 1105 N N . ASP A 1 142 ? -5.951 4.707 3.213 1.00 89.75 142 ASP A N 1
ATOM 1106 C CA . ASP A 1 142 ? -5.389 3.431 2.755 1.00 89.75 142 ASP A CA 1
ATOM 1107 C C . ASP A 1 142 ? -5.959 3.020 1.389 1.00 89.75 142 ASP A C 1
ATOM 1109 O O . ASP A 1 142 ? -5.211 2.549 0.537 1.00 89.75 142 ASP A O 1
ATOM 1113 N N . THR A 1 143 ? -7.257 3.249 1.136 1.00 89.75 143 THR A N 1
ATOM 1114 C CA . THR A 1 143 ? -7.852 2.990 -0.190 1.00 89.75 143 THR A CA 1
ATOM 1115 C C . THR A 1 143 ? -7.246 3.857 -1.286 1.00 89.75 143 THR A C 1
ATOM 1117 O O . THR A 1 143 ? -7.027 3.360 -2.388 1.00 89.75 143 THR A O 1
ATOM 1120 N N . LEU A 1 144 ? -6.934 5.123 -0.986 1.00 92.69 144 LEU A N 1
ATOM 1121 C CA . LEU A 1 144 ? -6.306 6.025 -1.949 1.00 92.69 144 LEU A CA 1
ATOM 1122 C C . LEU A 1 144 ? -4.890 5.547 -2.291 1.00 92.69 144 LEU A C 1
ATOM 1124 O O . LEU A 1 144 ? -4.570 5.394 -3.466 1.00 92.69 144 LEU A O 1
ATOM 1128 N N . VAL A 1 145 ? -4.082 5.260 -1.264 1.00 92.94 145 VAL A N 1
ATOM 1129 C CA . VAL A 1 145 ? -2.693 4.796 -1.414 1.00 92.94 145 VAL A CA 1
ATOM 1130 C C . VAL A 1 145 ? -2.634 3.460 -2.151 1.00 92.94 145 VAL A C 1
ATOM 1132 O O . VAL A 1 145 ? -1.845 3.312 -3.081 1.00 92.94 145 VAL A O 1
ATOM 1135 N N . ALA A 1 146 ? -3.475 2.493 -1.776 1.00 94.12 146 ALA A N 1
ATOM 1136 C CA . ALA A 1 146 ? -3.501 1.176 -2.409 1.00 94.12 146 ALA A CA 1
ATOM 1137 C C . ALA A 1 146 ? -3.895 1.254 -3.891 1.00 94.12 146 ALA A C 1
ATOM 1139 O O . ALA A 1 146 ? -3.331 0.545 -4.723 1.00 94.12 146 ALA A O 1
ATOM 1140 N N . LEU A 1 147 ? -4.848 2.124 -4.238 1.00 94.62 147 LEU A N 1
ATOM 1141 C CA . LEU A 1 147 ? -5.301 2.277 -5.616 1.00 94.62 147 LEU A CA 1
ATOM 1142 C C . LEU A 1 147 ? -4.261 2.997 -6.481 1.00 94.62 147 LEU A C 1
ATOM 1144 O O . LEU A 1 147 ? -3.967 2.525 -7.575 1.00 94.62 147 LEU A O 1
ATOM 1148 N N . SER A 1 148 ? -3.673 4.095 -5.997 1.00 94.50 148 SER A N 1
ATOM 1149 C CA . SER A 1 148 ? -2.673 4.846 -6.765 1.00 94.50 148 SER A CA 1
ATOM 1150 C C . SER A 1 148 ? -1.414 4.017 -7.020 1.00 94.50 148 SER A C 1
ATOM 1152 O O . SER A 1 148 ? -1.042 3.801 -8.173 1.00 94.50 148 SER A O 1
ATOM 1154 N N . THR A 1 149 ? -0.807 3.484 -5.958 1.00 93.81 149 THR A N 1
ATOM 1155 C CA . THR A 1 149 ? 0.428 2.687 -6.052 1.00 93.81 149 THR A CA 1
ATOM 1156 C C . THR A 1 149 ? 0.192 1.366 -6.780 1.00 93.81 149 THR A C 1
ATOM 1158 O O . THR A 1 149 ? 1.023 0.939 -7.577 1.00 93.81 149 THR A O 1
ATOM 1161 N N . GLY A 1 150 ? -0.974 0.742 -6.582 1.00 94.44 1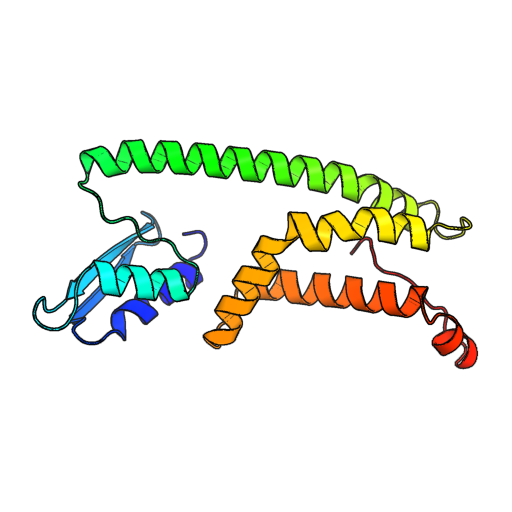50 GLY A N 1
ATOM 1162 C CA . GLY A 1 150 ? -1.358 -0.474 -7.291 1.00 94.44 150 GLY A CA 1
ATOM 1163 C C . GLY A 1 150 ? -1.484 -0.266 -8.800 1.00 94.44 150 GLY A C 1
ATOM 1164 O O . GLY A 1 150 ? -0.961 -1.072 -9.568 1.00 94.44 150 GLY A O 1
ATOM 1165 N N . ILE A 1 151 ? -2.133 0.819 -9.238 1.00 94.88 151 ILE A N 1
ATOM 1166 C CA . ILE A 1 151 ? -2.264 1.140 -10.668 1.00 94.88 151 ILE A CA 1
ATOM 1167 C C . ILE A 1 151 ? -0.897 1.460 -11.273 1.00 94.88 151 ILE A C 1
ATOM 1169 O O . ILE A 1 151 ? -0.571 0.905 -12.321 1.00 94.88 151 ILE A O 1
ATOM 1173 N N . ALA A 1 152 ? -0.093 2.303 -10.617 1.00 94.12 152 ALA A N 1
ATOM 1174 C CA . ALA A 1 152 ? 1.243 2.658 -11.097 1.00 94.12 152 ALA A CA 1
ATOM 1175 C C . ALA A 1 152 ? 2.129 1.414 -11.264 1.00 94.12 152 ALA A C 1
ATOM 1177 O O . ALA A 1 152 ? 2.718 1.203 -12.326 1.00 94.12 152 ALA A O 1
ATOM 1178 N N . TYR A 1 153 ? 2.142 0.531 -10.264 1.00 94.31 153 TYR A N 1
ATOM 1179 C CA . TYR A 1 153 ? 2.907 -0.710 -10.312 1.00 94.31 153 TYR A CA 1
ATOM 1180 C C . TYR A 1 153 ? 2.414 -1.652 -11.420 1.00 94.31 153 TYR A C 1
ATOM 1182 O O . TYR A 1 153 ? 3.212 -2.115 -12.232 1.00 94.31 153 TYR A O 1
ATOM 1190 N N . LEU A 1 154 ? 1.103 -1.912 -11.511 1.00 94.25 154 LEU A N 1
ATOM 1191 C CA . LEU A 1 154 ? 0.546 -2.802 -12.539 1.00 94.25 154 LEU A CA 1
ATOM 1192 C C . LEU A 1 154 ? 0.783 -2.273 -13.956 1.00 94.25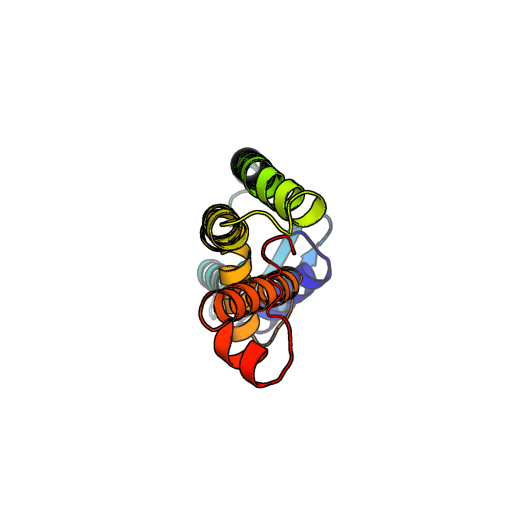 154 LEU A C 1
ATOM 1194 O O . LEU A 1 154 ? 1.129 -3.048 -14.847 1.00 94.25 154 LEU A O 1
ATOM 1198 N N . PHE A 1 155 ? 0.626 -0.966 -14.160 1.00 92.81 155 PHE A N 1
ATOM 1199 C CA . PHE A 1 155 ? 0.895 -0.328 -15.443 1.00 92.81 155 PHE A CA 1
ATOM 1200 C C . PHE A 1 155 ? 2.375 -0.438 -15.826 1.00 92.81 155 PHE A C 1
ATOM 1202 O O . PHE A 1 155 ? 2.693 -0.778 -16.962 1.00 92.81 155 PHE A O 1
ATOM 1209 N N . SER A 1 156 ? 3.279 -0.254 -14.863 1.00 92.44 156 SER A N 1
ATOM 1210 C CA . SER A 1 156 ? 4.725 -0.401 -15.067 1.00 92.44 156 SER A CA 1
ATOM 1211 C C . SER A 1 156 ? 5.117 -1.830 -15.440 1.00 92.44 156 SER A C 1
ATOM 1213 O O . SER A 1 156 ? 5.861 -2.036 -16.397 1.00 92.44 156 SER A O 1
ATOM 1215 N N . VAL A 1 157 ? 4.565 -2.833 -14.747 1.00 92.44 157 VAL A N 1
ATOM 1216 C CA . VAL A 1 157 ? 4.775 -4.251 -15.088 1.00 92.44 157 VAL A CA 1
ATOM 1217 C C . VAL A 1 157 ? 4.242 -4.561 -16.486 1.00 92.44 157 VAL A C 1
ATOM 1219 O O . VAL A 1 157 ? 4.906 -5.253 -17.256 1.00 92.44 157 VAL A O 1
ATOM 1222 N N . PHE A 1 158 ? 3.066 -4.036 -16.838 1.00 92.31 158 PHE A N 1
ATOM 1223 C CA . PHE A 1 158 ? 2.494 -4.222 -18.169 1.00 92.31 158 PHE A CA 1
ATOM 1224 C C . PHE A 1 158 ? 3.383 -3.608 -19.257 1.00 92.31 158 PHE A C 1
ATOM 1226 O O . PHE A 1 158 ? 3.673 -4.276 -20.245 1.00 92.31 158 PHE A O 1
ATOM 1233 N N . ASN A 1 159 ? 3.863 -2.380 -19.060 1.00 89.94 159 ASN A N 1
ATOM 1234 C CA . ASN A 1 159 ? 4.731 -1.695 -20.018 1.00 89.94 159 ASN A CA 1
ATOM 1235 C C . ASN A 1 159 ? 6.078 -2.401 -20.186 1.00 89.94 159 ASN A C 1
ATOM 1237 O O . ASN A 1 159 ? 6.544 -2.536 -21.312 1.00 89.94 159 ASN A O 1
ATOM 1241 N N . MET A 1 160 ? 6.652 -2.922 -19.098 1.00 87.88 160 MET A N 1
ATOM 1242 C CA . MET A 1 160 ? 7.896 -3.691 -19.136 1.00 87.88 160 MET A CA 1
ATOM 1243 C C . MET A 1 160 ? 7.738 -5.025 -19.889 1.00 87.88 160 MET A C 1
ATOM 1245 O O . MET A 1 160 ? 8.610 -5.399 -20.669 1.00 87.88 160 MET A O 1
ATOM 1249 N N . LEU A 1 161 ? 6.642 -5.763 -19.665 1.00 89.00 161 LEU A N 1
ATOM 1250 C CA . LEU A 1 161 ? 6.428 -7.082 -20.284 1.00 89.00 161 LEU A CA 1
ATOM 1251 C C . LEU A 1 161 ? 5.880 -7.006 -21.715 1.00 89.00 161 LEU A C 1
ATOM 1253 O O . LEU A 1 161 ? 6.147 -7.892 -22.522 1.00 89.00 161 LEU A O 1
ATOM 1257 N N . PHE A 1 162 ? 5.106 -5.966 -22.025 1.00 88.44 162 PHE A N 1
ATOM 1258 C CA . PHE A 1 162 ? 4.415 -5.787 -23.301 1.00 88.44 162 PHE A CA 1
ATOM 1259 C C . PHE A 1 162 ? 4.814 -4.474 -23.981 1.00 88.44 162 PHE A C 1
ATOM 1261 O O . PHE A 1 162 ? 3.972 -3.790 -24.564 1.00 88.44 162 PHE A O 1
ATOM 1268 N N . ALA A 1 163 ? 6.100 -4.122 -23.947 1.00 83.44 163 ALA A N 1
ATOM 1269 C CA . ALA A 1 163 ? 6.611 -2.917 -24.602 1.00 83.44 163 ALA A CA 1
ATOM 1270 C C . ALA A 1 163 ? 6.243 -2.872 -26.100 1.00 83.44 163 ALA A C 1
ATOM 1272 O O . ALA A 1 163 ? 5.822 -1.835 -26.619 1.00 83.44 163 ALA A O 1
ATOM 1273 N N . ASP A 1 164 ? 6.281 -4.026 -26.775 1.00 81.81 164 ASP A N 1
ATOM 1274 C CA . ASP A 1 164 ? 5.925 -4.168 -28.192 1.00 81.81 164 ASP A CA 1
ATOM 1275 C C . ASP A 1 164 ? 4.490 -3.722 -28.506 1.00 81.81 164 ASP A C 1
ATOM 1277 O O . ASP A 1 164 ? 4.227 -3.178 -29.580 1.00 81.81 164 ASP A O 1
ATOM 1281 N N . PHE A 1 165 ? 3.554 -3.897 -27.566 1.00 86.62 165 PHE A N 1
ATOM 1282 C CA . PHE A 1 165 ? 2.163 -3.469 -27.735 1.00 86.62 165 PHE A CA 1
ATOM 1283 C C . PHE A 1 165 ? 2.056 -1.947 -27.914 1.00 86.62 165 PHE A C 1
ATOM 1285 O O . PHE A 1 165 ? 1.216 -1.464 -28.681 1.00 86.62 165 PHE A O 1
ATOM 1292 N N . TRP A 1 166 ? 2.907 -1.190 -27.222 1.00 84.62 166 TRP A N 1
ATOM 1293 C CA . TRP A 1 166 ? 2.954 0.268 -27.305 1.00 84.62 166 TRP A CA 1
ATOM 1294 C C . TRP A 1 166 ? 3.804 0.742 -28.478 1.00 84.62 166 TRP A C 1
ATOM 1296 O O . TRP A 1 166 ? 3.370 1.628 -29.219 1.00 84.62 166 TRP A O 1
ATOM 1306 N N . HIS A 1 167 ? 4.943 0.093 -28.727 1.00 84.56 167 HIS A N 1
ATOM 1307 C CA . HIS A 1 167 ? 5.818 0.433 -29.848 1.00 84.56 167 HIS A CA 1
ATOM 1308 C C . HIS A 1 167 ? 5.132 0.256 -31.205 1.00 84.56 167 HIS A C 1
ATOM 1310 O O . HIS A 1 167 ? 5.268 1.116 -32.074 1.00 84.56 167 HIS A O 1
ATOM 1316 N N . GLN A 1 168 ? 4.296 -0.775 -31.370 1.00 83.62 168 GLN A N 1
ATOM 1317 C CA . GLN A 1 168 ? 3.477 -0.953 -32.579 1.00 83.62 168 GLN A CA 1
ATOM 1318 C C . GLN A 1 168 ? 2.467 0.183 -32.809 1.00 83.62 168 GLN A C 1
ATOM 1320 O O . GLN A 1 168 ? 2.006 0.386 -33.931 1.00 83.62 168 GLN A O 1
ATOM 1325 N N . ARG A 1 169 ? 2.122 0.937 -31.761 1.00 87.44 169 ARG A N 1
ATOM 1326 C CA . ARG A 1 169 ? 1.225 2.100 -31.815 1.00 87.44 169 ARG A CA 1
ATOM 1327 C C . ARG A 1 169 ? 1.978 3.433 -31.846 1.00 87.44 169 ARG A C 1
ATOM 1329 O O . ARG A 1 169 ? 1.342 4.479 -31.761 1.00 87.44 169 ARG A O 1
ATOM 1336 N N . GLY A 1 170 ? 3.309 3.403 -31.967 1.00 82.31 170 GLY A N 1
ATOM 1337 C CA . GLY A 1 170 ? 4.158 4.596 -31.973 1.00 82.31 170 GLY A CA 1
ATOM 1338 C C . GLY A 1 170 ? 4.314 5.261 -30.603 1.00 82.31 170 GLY A C 1
ATOM 1339 O O . GLY A 1 170 ? 4.673 6.433 -30.540 1.00 82.31 170 GLY A O 1
ATOM 1340 N N . LEU A 1 171 ? 4.026 4.543 -29.513 1.00 83.56 171 LEU A N 1
ATOM 1341 C CA . LEU A 1 171 ? 4.151 5.038 -28.143 1.00 83.56 171 LEU A CA 1
ATOM 1342 C C . LEU A 1 171 ? 5.362 4.401 -27.449 1.00 83.56 171 LEU A C 1
ATOM 1344 O O . LEU A 1 171 ? 5.666 3.226 -27.663 1.00 83.56 171 LEU A O 1
ATOM 1348 N N . HIS A 1 172 ? 6.039 5.174 -26.601 1.00 79.38 172 HIS A N 1
ATOM 1349 C CA . HIS A 1 172 ? 7.099 4.665 -25.732 1.00 79.38 172 HIS A CA 1
ATOM 1350 C C . HIS A 1 172 ? 6.495 4.105 -24.440 1.00 79.38 172 HIS A C 1
ATOM 1352 O O . HIS A 1 172 ? 5.685 4.759 -23.781 1.00 79.38 172 HIS A O 1
ATOM 1358 N N . ALA A 1 173 ? 6.885 2.882 -24.089 1.00 81.31 173 ALA A N 1
ATOM 1359 C CA . ALA A 1 173 ? 6.416 2.188 -22.898 1.00 81.31 173 ALA A CA 1
ATOM 1360 C C . ALA A 1 173 ? 7.208 2.647 -21.661 1.00 81.31 173 ALA A C 1
ATOM 1362 O O . ALA A 1 173 ? 8.137 1.975 -21.229 1.00 81.31 173 ALA A O 1
ATOM 1363 N N . HIS A 1 174 ? 6.861 3.808 -21.103 1.00 83.94 174 HIS A N 1
ATOM 1364 C CA . HIS A 1 174 ? 7.489 4.302 -19.872 1.00 83.94 174 HIS A CA 1
ATOM 1365 C C . HIS A 1 174 ? 7.011 3.521 -18.643 1.00 83.94 174 HIS A C 1
ATOM 1367 O O . HIS A 1 174 ? 5.821 3.223 -18.513 1.00 83.94 174 HIS A O 1
ATOM 1373 N N . VAL A 1 175 ? 7.928 3.213 -17.730 1.00 87.25 175 VAL A N 1
ATOM 1374 C CA . VAL A 1 175 ? 7.622 2.617 -16.423 1.00 87.25 175 VAL A CA 1
ATOM 1375 C C . VAL A 1 175 ? 7.541 3.698 -15.343 1.00 87.25 175 VAL A C 1
ATOM 1377 O O . VAL A 1 175 ? 8.098 4.777 -15.505 1.00 87.25 175 VAL A O 1
ATOM 1380 N N . TYR A 1 176 ? 6.824 3.394 -14.264 1.00 89.81 176 TYR A N 1
ATOM 1381 C CA . TYR A 1 176 ? 6.523 4.272 -13.128 1.00 89.81 176 TYR A CA 1
ATOM 1382 C C . TYR A 1 176 ? 6.711 3.511 -11.802 1.00 89.81 176 TYR A C 1
ATOM 1384 O O . TYR A 1 176 ? 5.861 3.553 -10.910 1.00 89.81 176 TYR A O 1
ATOM 1392 N N . PHE A 1 177 ? 7.783 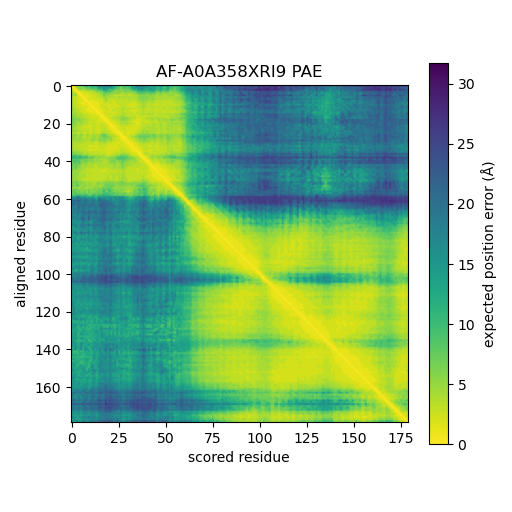2.722 -11.690 1.00 88.88 177 PHE A N 1
ATOM 1393 C CA . PHE A 1 177 ? 8.074 1.934 -10.482 1.00 88.88 177 PHE A CA 1
ATOM 1394 C C . PHE A 1 177 ? 8.494 2.800 -9.285 1.00 88.88 177 PHE A C 1
ATOM 1396 O O . PHE A 1 177 ? 8.504 2.320 -8.152 1.00 88.88 177 PHE A O 1
ATOM 1403 N N . GLU A 1 178 ? 8.858 4.052 -9.542 1.00 86.81 178 GLU A N 1
ATOM 1404 C CA . GLU A 1 178 ? 9.270 5.071 -8.581 1.00 86.81 178 GLU A CA 1
ATOM 1405 C C . GLU A 1 178 ? 8.112 5.878 -7.969 1.00 86.81 178 GLU A C 1
ATOM 1407 O O . GLU A 1 178 ? 8.357 6.654 -7.042 1.00 86.81 178 GLU A O 1
ATOM 1412 N N . ALA A 1 179 ? 6.889 5.720 -8.492 1.00 82.00 179 ALA A N 1
ATOM 1413 C CA . ALA A 1 179 ? 5.697 6.489 -8.114 1.00 82.00 179 ALA A CA 1
ATOM 1414 C C . ALA A 1 179 ? 5.006 6.030 -6.814 1.00 82.00 179 ALA A C 1
ATOM 1416 O O . ALA A 1 179 ? 5.172 4.860 -6.395 1.00 82.00 179 ALA A O 1
#